Protein AF-A0A449I774-F1 (afdb_monomer_lite)

Foldseek 3Di:
DDDDDDPDDDDPVVVVVVCVVPDDDPPDDDDDAAQFKDFQPHGDDGFQDEDEDEDAPPPCPLVVVLQQLLQLQQCDRQPRMHGDDPPFASAEEAEEQQDDPVVQLVSQLSSCVSNVHDSVDDDPRYDYHYNNPDQLVVSVVVVVCCLQPDTNHAYYEYHACVSVAPADPDPDQAGEREAACEPSSRRYYYYYYDNDDHYDYDYDDDPDDDDDD

InterPro domains:
  IPR027417 P-loop containing nucleoside triphosphate hydrolase [G3DSA:3.40.50.300] (38-179)

Secondary structure (DSSP, 8-state):
-PPPPP-PPPPHHHHHHHHHHH---TTS--PPPPEEEEETTEEEEETT-EEEEE--TTSSHHHHHHHHHHHHHHSS-BTTEEE---GGG-EEEEEESSS-HHHHHHHHHHHHHHTT--SSS--TTEEEEE-TTS-HHHHHHHHHHHHHH-TTEEEEEEETGGGG------SSS-EEEEEEE-GGGTTSEEEEEESSS-EEEEEEE--------

Organism: NCBI:txid28113

Structure (mmCIF, N/CA/C/O backbone):
data_AF-A0A449I774-F1
#
_entry.id   AF-A0A449I774-F1
#
loop_
_atom_site.group_PDB
_atom_site.id
_atom_site.type_symbol
_atom_site.label_atom_id
_atom_site.label_alt_id
_atom_site.label_comp_id
_atom_site.label_asym_id
_atom_site.label_entity_id
_atom_site.label_seq_id
_atom_site.pdbx_PDB_ins_code
_atom_site.Cartn_x
_atom_site.Cartn_y
_atom_site.Cartn_z
_atom_site.occupancy
_atom_site.B_iso_or_equiv
_atom_site.auth_seq_id
_atom_site.auth_comp_id
_atom_site.auth_asym_id
_atom_site.auth_atom_id
_atom_site.pdbx_PDB_model_num
ATOM 1 N N . MET A 1 1 ? -10.473 39.872 8.813 1.00 33.09 1 MET A N 1
ATOM 2 C CA . MET A 1 1 ? -10.502 39.490 10.240 1.00 33.09 1 MET A CA 1
ATOM 3 C C . MET A 1 1 ? -10.682 37.989 10.285 1.00 33.09 1 MET A C 1
ATOM 5 O O . MET A 1 1 ? -11.758 37.528 9.943 1.00 33.09 1 MET A O 1
ATOM 9 N N . MET A 1 2 ? -9.619 37.240 10.571 1.00 29.98 2 MET A N 1
ATOM 10 C CA . MET A 1 2 ? -9.700 35.791 10.771 1.00 29.98 2 MET A CA 1
ATOM 11 C C . MET A 1 2 ? -9.795 35.531 12.270 1.00 29.98 2 MET A C 1
ATOM 13 O O . MET A 1 2 ? -9.021 36.103 13.043 1.00 29.98 2 MET A O 1
ATOM 17 N N . GLU A 1 3 ? -10.783 34.728 12.655 1.00 35.34 3 GLU A N 1
ATOM 18 C CA . GLU A 1 3 ? -10.935 34.192 14.003 1.00 35.34 3 GLU A CA 1
ATOM 19 C C . GLU A 1 3 ? -9.640 33.509 14.445 1.00 35.34 3 GLU A C 1
ATOM 21 O O . GLU A 1 3 ? -9.016 32.745 13.706 1.00 35.34 3 GLU A O 1
ATOM 26 N N . LYS A 1 4 ? -9.219 33.834 15.666 1.00 35.16 4 LYS A N 1
ATOM 27 C CA . LYS A 1 4 ? -8.119 33.166 16.353 1.00 35.16 4 LYS A CA 1
ATOM 28 C C . LYS A 1 4 ? -8.569 31.740 16.666 1.00 35.16 4 LYS A C 1
ATOM 30 O O . LYS A 1 4 ? -9.564 31.574 17.360 1.00 35.16 4 LYS A O 1
ATOM 35 N N . ALA A 1 5 ? -7.837 30.736 16.190 1.00 44.44 5 ALA A N 1
ATOM 36 C CA . ALA A 1 5 ? -8.039 29.366 16.642 1.00 44.44 5 ALA A CA 1
ATOM 37 C C . ALA A 1 5 ? -7.644 29.260 18.124 1.00 44.44 5 ALA A C 1
ATOM 39 O O . ALA A 1 5 ? -6.528 29.621 18.510 1.00 44.44 5 ALA A O 1
ATOM 40 N N . ASP A 1 6 ? -8.608 28.825 18.930 1.00 42.91 6 ASP A N 1
ATOM 41 C CA . ASP A 1 6 ? -8.519 28.646 20.372 1.00 42.91 6 ASP A CA 1
ATOM 42 C C . ASP A 1 6 ? -7.653 27.421 20.699 1.00 42.91 6 ASP A C 1
ATOM 44 O O . ASP A 1 6 ? -7.803 26.355 20.103 1.00 42.91 6 ASP A O 1
ATOM 48 N N . ASN A 1 7 ? -6.706 27.590 21.617 1.00 50.66 7 ASN A N 1
ATOM 49 C CA . ASN A 1 7 ? -5.762 26.555 22.039 1.00 50.66 7 ASN A CA 1
ATOM 50 C C . ASN A 1 7 ? -6.026 26.185 23.510 1.00 50.66 7 ASN A C 1
ATOM 52 O O . ASN A 1 7 ? -5.097 26.010 24.303 1.00 50.66 7 ASN A O 1
ATOM 56 N N . THR A 1 8 ? -7.301 26.144 23.898 1.00 70.50 8 THR A N 1
ATOM 57 C CA . THR A 1 8 ? -7.754 25.784 25.241 1.00 70.50 8 THR A CA 1
ATOM 58 C C . THR A 1 8 ? -7.759 24.271 25.417 1.00 70.50 8 THR A C 1
ATOM 60 O O . THR A 1 8 ? -8.268 23.508 24.600 1.00 70.50 8 THR A O 1
ATOM 63 N N . ILE A 1 9 ? -7.164 23.821 26.520 1.00 77.62 9 ILE A N 1
ATOM 64 C CA . ILE A 1 9 ? -7.367 22.462 27.025 1.00 77.62 9 ILE A CA 1
ATOM 65 C C . ILE A 1 9 ? -8.880 22.304 27.252 1.00 77.62 9 ILE A C 1
ATOM 67 O O . ILE A 1 9 ? -9.436 23.171 27.934 1.00 77.62 9 ILE A O 1
ATOM 71 N N . PRO A 1 10 ? -9.536 21.251 26.721 1.00 84.00 10 PRO A N 1
ATOM 72 C CA . PRO A 1 10 ? -10.976 21.086 26.862 1.00 84.00 10 PRO A CA 1
ATOM 73 C C . PRO A 1 10 ? -11.392 21.152 28.330 1.00 84.00 10 PRO A C 1
ATOM 75 O O . PRO A 1 10 ? -10.745 20.562 29.206 1.00 84.00 10 PRO A O 1
ATOM 78 N N . SER A 1 11 ? -12.470 21.879 28.594 1.00 90.69 11 SER A N 1
ATOM 79 C CA . SER A 1 11 ? -13.092 21.964 29.910 1.00 90.69 11 SER A CA 1
ATOM 80 C C . SER A 1 11 ? -13.545 20.587 30.398 1.00 90.69 11 SER A C 1
ATOM 82 O O . SER A 1 11 ? -13.666 19.615 29.645 1.00 90.69 11 SER A O 1
ATOM 84 N N . ARG A 1 12 ? -13.818 20.480 31.701 1.00 89.69 12 ARG A N 1
ATOM 85 C CA . ARG A 1 12 ? -14.282 19.222 32.294 1.00 89.69 12 ARG A CA 1
ATOM 86 C C . ARG A 1 12 ? -15.628 18.794 31.703 1.00 89.69 12 ARG A C 1
ATOM 88 O O . ARG A 1 12 ? -15.870 17.600 31.545 1.00 89.69 12 ARG A O 1
ATOM 95 N N . GLU A 1 13 ? -16.472 19.762 31.372 1.00 91.94 13 GLU A N 1
ATOM 96 C CA . GLU A 1 13 ? -17.771 19.580 30.737 1.00 91.94 13 GLU A CA 1
ATOM 97 C C . GLU A 1 13 ? -17.627 19.044 29.304 1.00 91.94 13 GLU A C 1
ATOM 99 O O . GLU A 1 13 ? -18.294 18.071 28.952 1.00 91.94 13 GLU A O 1
ATOM 104 N N . GLU A 1 14 ? -16.711 19.601 28.506 1.00 90.31 14 GLU A N 1
ATOM 105 C CA . GLU A 1 14 ? -16.416 19.108 27.150 1.00 90.31 14 GLU A CA 1
ATOM 106 C C . GLU A 1 14 ? -15.833 17.695 27.176 1.00 90.31 14 GLU A C 1
ATOM 108 O O . GLU A 1 14 ? -16.277 16.826 26.429 1.00 90.31 14 GLU A O 1
ATOM 113 N N . LEU A 1 15 ? -14.902 17.416 28.094 1.00 91.31 15 LEU A N 1
ATOM 114 C CA . LEU A 1 15 ? -14.363 16.066 28.268 1.00 91.31 15 LEU A CA 1
ATOM 115 C C . LEU A 1 15 ? -15.452 15.064 28.667 1.00 91.31 15 LEU A C 1
ATOM 117 O O . LEU A 1 15 ? -15.459 13.939 28.171 1.00 91.31 15 LEU A O 1
ATOM 121 N N . ALA A 1 16 ? -16.388 15.453 29.537 1.00 90.44 16 ALA A N 1
ATOM 122 C CA . ALA A 1 16 ? -17.515 14.601 29.910 1.00 90.44 16 ALA A CA 1
ATOM 123 C C . ALA A 1 16 ? -18.445 14.323 28.716 1.00 90.44 16 ALA A C 1
ATOM 125 O O . ALA A 1 16 ? -18.919 13.193 28.565 1.00 90.44 16 ALA A O 1
ATOM 126 N N . ALA A 1 17 ? -18.670 15.317 27.850 1.00 90.25 17 ALA A N 1
ATOM 127 C CA . ALA A 1 17 ? -19.410 15.138 26.606 1.00 90.25 17 ALA A CA 1
ATOM 128 C C . ALA A 1 17 ? -18.686 14.170 25.655 1.00 90.25 17 ALA A C 1
ATOM 130 O O . ALA A 1 17 ? -19.299 13.200 25.214 1.00 90.25 17 ALA A O 1
ATOM 131 N N . TYR A 1 18 ? -17.378 14.345 25.435 1.00 90.62 18 TYR A N 1
ATOM 132 C CA . TYR A 1 18 ? -16.576 13.448 24.593 1.00 90.62 18 TYR A CA 1
ATOM 133 C C . TYR A 1 18 ? -16.544 12.010 25.118 1.00 90.62 18 TYR A C 1
ATOM 135 O O . TYR A 1 18 ? -16.639 11.064 24.338 1.00 90.62 18 TYR A O 1
ATOM 143 N N . ILE A 1 19 ? -16.442 11.810 26.436 1.00 89.75 19 ILE A N 1
ATOM 144 C CA . ILE A 1 19 ? -16.500 10.472 27.047 1.00 89.75 19 ILE A CA 1
ATOM 145 C C . ILE A 1 19 ? -17.860 9.822 26.783 1.00 89.75 19 ILE A C 1
ATOM 147 O O . ILE A 1 19 ? -17.924 8.644 26.443 1.00 89.75 19 ILE A O 1
ATOM 151 N N . LYS A 1 20 ? -18.952 10.581 26.921 1.00 89.69 20 LYS A N 1
ATOM 152 C CA . LYS A 1 20 ? -20.301 10.069 26.663 1.00 89.69 20 LYS A CA 1
ATOM 153 C C . LYS A 1 20 ? -20.514 9.734 25.185 1.00 89.69 20 LYS A C 1
ATOM 155 O O . LYS A 1 20 ? -21.126 8.715 24.892 1.00 89.69 20 LYS A O 1
ATOM 160 N N . GLU A 1 21 ? -20.017 10.572 24.280 1.00 87.06 21 GLU A N 1
ATOM 161 C CA . GLU A 1 21 ? -20.107 10.373 22.828 1.00 87.06 21 GLU A CA 1
ATOM 162 C C . GLU A 1 21 ? -19.261 9.183 22.349 1.00 87.06 21 GLU A C 1
ATOM 164 O O . GLU A 1 21 ? -19.699 8.412 21.502 1.00 87.06 21 GLU A O 1
ATOM 169 N N . SER A 1 22 ? -18.074 8.990 22.932 1.00 85.31 22 SER A N 1
ATOM 170 C CA . SER A 1 22 ? -17.163 7.887 22.588 1.00 85.31 22 SER A CA 1
ATOM 171 C C . SER A 1 22 ? -17.493 6.557 23.277 1.00 85.31 22 SER A C 1
ATOM 173 O O . SER A 1 22 ? -16.875 5.536 22.967 1.00 85.31 22 SER A O 1
ATOM 175 N N . ALA A 1 23 ? -18.455 6.537 24.206 1.00 89.12 23 ALA A N 1
ATOM 176 C CA . ALA A 1 23 ? -18.860 5.322 24.898 1.00 89.12 23 ALA A CA 1
ATOM 177 C C . ALA A 1 23 ? -19.546 4.340 23.933 1.00 89.12 23 ALA A C 1
ATOM 179 O O . ALA A 1 23 ? -20.591 4.623 23.344 1.00 89.12 23 ALA A O 1
ATOM 180 N N . VAL A 1 24 ? -18.966 3.147 23.802 1.00 90.12 24 VAL A N 1
ATOM 181 C CA . VAL A 1 24 ? -19.505 2.078 22.957 1.00 90.12 24 VAL A CA 1
ATOM 182 C C . VAL A 1 24 ? -20.561 1.281 23.730 1.00 90.12 24 VAL A C 1
ATOM 184 O O . VAL A 1 24 ? -20.340 0.887 24.874 1.00 90.12 24 VAL A O 1
ATOM 187 N N . SER A 1 25 ? -21.704 1.018 23.097 1.00 89.19 25 SER A N 1
ATOM 188 C CA . SER A 1 25 ? -22.807 0.211 23.615 1.00 89.19 25 SER A CA 1
ATOM 189 C C . SER A 1 25 ? -23.065 -0.978 22.700 1.00 89.19 25 SER A C 1
ATOM 191 O O . SER A 1 25 ? -23.139 -0.831 21.484 1.00 89.19 25 SER A O 1
ATOM 193 N N . VAL A 1 26 ? -23.309 -2.146 23.290 1.00 87.56 26 VAL A N 1
ATOM 194 C CA . VAL A 1 26 ? -23.686 -3.369 22.560 1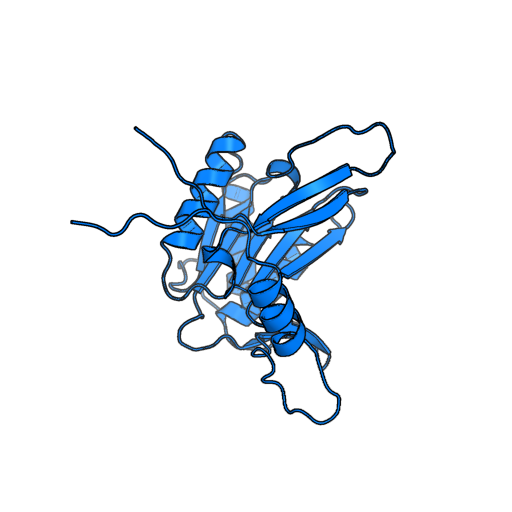.00 87.56 26 VAL A CA 1
ATOM 195 C C . VAL A 1 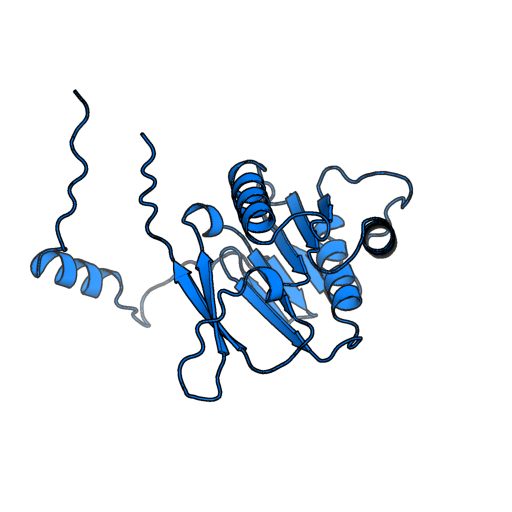26 ? -25.029 -3.258 21.827 1.00 87.56 26 VAL A C 1
ATOM 197 O O . VAL A 1 26 ? -25.330 -4.085 20.976 1.00 87.56 26 VAL A O 1
ATOM 200 N N . THR A 1 27 ? -25.849 -2.260 22.165 1.00 88.56 27 THR A N 1
ATOM 201 C CA . THR A 1 27 ? -27.175 -2.042 21.567 1.00 88.56 27 THR A CA 1
ATOM 202 C C . THR A 1 27 ? -27.156 -1.112 20.358 1.00 88.56 27 THR A C 1
ATOM 204 O O . THR A 1 27 ? -28.181 -0.968 19.698 1.00 88.56 27 THR A O 1
ATOM 207 N N . ASN A 1 28 ? -26.034 -0.441 20.095 1.00 86.44 28 ASN A N 1
ATOM 208 C CA . ASN A 1 28 ? -25.923 0.514 18.999 1.00 86.44 28 ASN A CA 1
ATOM 209 C C . ASN A 1 28 ? -25.413 -0.182 17.733 1.00 86.44 28 ASN A C 1
ATOM 211 O O . ASN A 1 28 ? -24.618 -1.118 17.796 1.00 86.44 28 ASN A O 1
ATOM 215 N N . SER A 1 29 ? -25.838 0.314 16.573 1.00 82.00 29 SER A N 1
ATOM 216 C CA . SER A 1 29 ? -25.226 -0.018 15.287 1.00 82.00 29 SER A CA 1
ATOM 217 C C . SER A 1 29 ? -24.082 0.950 14.999 1.00 82.00 29 SER A C 1
ATOM 219 O O . SER A 1 29 ? -24.278 2.164 15.060 1.00 82.00 29 SER A O 1
ATOM 221 N N . TYR A 1 30 ? -22.914 0.417 14.651 1.00 82.69 30 TYR A N 1
ATOM 222 C CA . TYR A 1 30 ? -21.746 1.198 14.251 1.00 82.69 30 TYR A CA 1
ATOM 223 C C . TYR A 1 30 ? -21.439 0.942 12.782 1.00 82.69 30 TYR A C 1
ATOM 225 O O . TYR A 1 30 ? -21.489 -0.205 12.333 1.00 82.69 30 TYR A O 1
ATOM 233 N N . GLU A 1 31 ? -21.111 1.997 12.040 1.00 78.00 3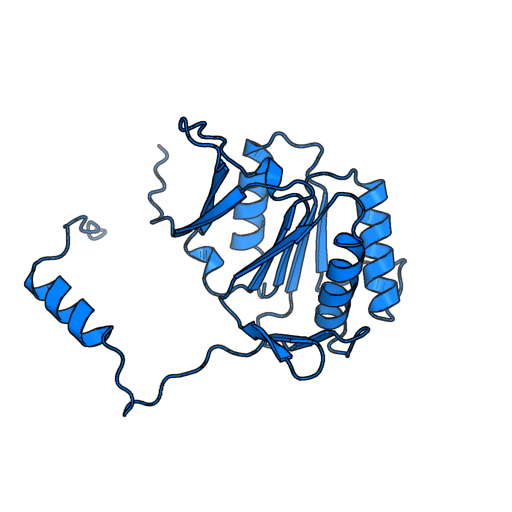1 GLU A N 1
ATOM 234 C CA . GLU A 1 31 ? -20.625 1.849 10.673 1.00 78.00 31 GLU A CA 1
ATOM 235 C C . GLU A 1 31 ? -19.248 1.183 10.688 1.00 78.00 31 GLU A C 1
ATOM 237 O O . GLU A 1 31 ? -18.333 1.606 11.397 1.00 78.00 31 GLU A O 1
ATOM 242 N N . GLN A 1 32 ? -19.111 0.108 9.917 1.00 76.25 32 GLN A N 1
ATOM 243 C CA . GLN A 1 32 ? -17.837 -0.568 9.744 1.00 76.25 32 GLN A CA 1
ATOM 244 C C . GLN A 1 32 ? -17.073 0.099 8.601 1.00 76.25 32 GLN A C 1
ATOM 246 O O . GLN A 1 32 ? -17.611 0.259 7.505 1.00 76.25 32 GLN A O 1
ATOM 251 N N . SER A 1 33 ? -15.804 0.446 8.836 1.00 80.81 33 SER A N 1
ATOM 252 C CA . SER A 1 33 ? -14.927 0.942 7.774 1.00 80.81 33 SER A CA 1
ATOM 253 C C . SER A 1 33 ? -14.887 -0.049 6.601 1.00 80.81 33 SER A C 1
ATOM 255 O O . SER A 1 33 ? -14.797 -1.259 6.847 1.00 80.81 33 SER A O 1
ATOM 257 N N . PRO A 1 34 ? -14.889 0.426 5.340 1.00 83.94 34 PRO A N 1
ATOM 258 C CA . PRO A 1 34 ? -14.852 -0.445 4.171 1.00 83.94 34 PRO A CA 1
ATOM 259 C C . PRO A 1 34 ? -13.707 -1.457 4.246 1.00 83.94 34 PRO A C 1
ATOM 261 O O . PRO A 1 34 ? -12.559 -1.089 4.508 1.00 83.94 34 PRO A O 1
ATOM 264 N N . VAL A 1 35 ? -14.008 -2.736 4.019 1.00 87.44 35 VAL A N 1
ATOM 265 C CA . VAL A 1 35 ? -12.990 -3.786 3.883 1.00 87.44 35 VAL A CA 1
ATOM 266 C C . VAL A 1 35 ? -12.294 -3.599 2.543 1.00 87.44 35 VAL A C 1
ATOM 268 O O . VAL A 1 35 ? -12.932 -3.719 1.503 1.00 87.44 35 VAL A O 1
ATOM 271 N N . VAL A 1 36 ? -10.988 -3.333 2.570 1.00 89.06 36 VAL A N 1
ATOM 272 C CA . VAL A 1 36 ? -10.207 -3.047 1.354 1.00 89.06 36 VAL A CA 1
ATOM 273 C C . VAL A 1 36 ? -9.200 -4.135 1.016 1.00 89.06 36 VAL A C 1
ATOM 275 O O . VAL A 1 36 ? -8.734 -4.181 -0.118 1.00 89.06 36 VAL A O 1
ATOM 278 N N . LEU A 1 37 ? -8.866 -5.021 1.964 1.00 88.75 37 LEU A N 1
ATOM 279 C CA . LEU A 1 37 ? -7.887 -6.084 1.750 1.00 88.75 37 LEU A CA 1
ATOM 280 C C . LEU A 1 37 ? -8.243 -7.371 2.505 1.00 88.75 37 LEU A C 1
ATOM 282 O O . LEU A 1 37 ? -8.470 -7.369 3.719 1.00 88.75 37 LEU A O 1
ATOM 286 N N . MET A 1 38 ? -8.213 -8.485 1.778 1.00 90.12 38 MET A N 1
ATOM 287 C CA . MET A 1 38 ? -8.466 -9.832 2.284 1.00 90.12 38 MET A CA 1
ATOM 288 C C . MET A 1 38 ? -7.397 -10.821 1.812 1.00 90.12 38 MET A C 1
ATOM 290 O O . MET A 1 38 ? -6.776 -10.627 0.762 1.00 90.12 38 MET A O 1
ATOM 294 N N . VAL A 1 39 ? -7.213 -11.885 2.593 1.00 90.50 39 VAL A N 1
ATOM 295 C CA . VAL A 1 39 ? -6.491 -13.105 2.208 1.00 90.50 39 VAL A CA 1
ATOM 296 C C . VAL A 1 39 ? -7.463 -14.260 2.319 1.00 90.50 39 VAL A C 1
ATOM 298 O O . VAL A 1 39 ? -7.923 -14.546 3.423 1.00 90.50 39 VAL A O 1
ATOM 301 N N . ASP A 1 40 ? -7.786 -14.891 1.195 1.00 90.69 40 ASP A N 1
ATOM 302 C CA . ASP A 1 40 ? -8.918 -15.814 1.107 1.00 90.69 40 ASP A CA 1
ATOM 303 C C . ASP A 1 40 ? -10.181 -15.141 1.706 1.00 90.69 40 ASP A C 1
ATOM 305 O O . ASP A 1 40 ? -10.573 -14.057 1.259 1.00 90.69 40 ASP A O 1
ATOM 309 N N . ASP A 1 41 ? -10.764 -15.720 2.759 1.00 88.75 41 ASP A N 1
ATOM 310 C CA . ASP A 1 41 ? -11.928 -15.173 3.473 1.00 88.75 41 ASP A CA 1
ATOM 311 C C . ASP A 1 41 ? -11.560 -14.317 4.704 1.00 88.75 41 ASP A C 1
ATOM 313 O O . ASP A 1 41 ? -12.433 -13.765 5.376 1.00 88.75 41 ASP A O 1
ATOM 317 N N . ALA A 1 42 ? -10.269 -14.186 5.027 1.00 88.56 42 ALA A N 1
ATOM 318 C CA . ALA A 1 42 ? -9.807 -13.426 6.182 1.00 88.56 42 ALA A CA 1
ATOM 319 C C . ALA A 1 42 ? -9.628 -11.938 5.845 1.00 88.56 42 ALA A C 1
ATOM 321 O O . ALA A 1 42 ? -8.844 -11.564 4.970 1.00 88.56 42 ALA A O 1
ATOM 322 N N . ILE A 1 43 ? -10.306 -11.070 6.599 1.00 86.31 43 ILE A N 1
ATOM 323 C CA . ILE A 1 43 ? -10.122 -9.616 6.526 1.00 86.31 43 ILE A CA 1
ATOM 324 C C . ILE A 1 43 ? -8.782 -9.255 7.165 1.00 86.31 43 ILE A C 1
ATOM 326 O O . ILE A 1 43 ? -8.565 -9.517 8.348 1.00 86.31 43 ILE A O 1
ATOM 330 N N . ILE A 1 44 ? -7.900 -8.619 6.394 1.00 83.31 44 ILE A N 1
ATOM 331 C CA . ILE A 1 44 ? -6.589 -8.168 6.883 1.00 83.31 44 ILE A CA 1
ATOM 332 C C . ILE A 1 44 ? -6.393 -6.652 6.778 1.00 83.31 44 ILE A C 1
ATOM 334 O O . ILE A 1 44 ? -5.401 -6.140 7.289 1.00 83.31 44 ILE A O 1
ATOM 338 N N . GLY A 1 45 ? -7.321 -5.931 6.140 1.00 82.75 45 GLY A N 1
ATOM 339 C CA . GLY A 1 45 ? -7.275 -4.476 6.053 1.00 82.75 45 GLY A CA 1
ATOM 340 C C . GLY A 1 45 ? -8.632 -3.838 5.771 1.00 82.75 45 GLY A C 1
ATOM 341 O O . GLY A 1 45 ? -9.373 -4.270 4.887 1.00 82.75 45 GLY A O 1
ATOM 342 N N . THR A 1 46 ? -8.928 -2.771 6.507 1.00 83.81 46 THR A N 1
ATOM 343 C CA . THR A 1 46 ? -10.044 -1.853 6.242 1.00 83.81 46 THR A CA 1
ATOM 344 C C . THR A 1 46 ? -9.494 -0.457 5.957 1.00 83.81 46 THR A C 1
ATOM 346 O O . THR A 1 46 ? -8.376 -0.135 6.365 1.00 83.81 46 THR A O 1
ATOM 349 N N . LEU A 1 47 ? -10.251 0.384 5.257 1.00 79.88 47 LEU A N 1
ATOM 350 C CA . LEU A 1 47 ? -9.827 1.751 4.959 1.00 79.88 47 LEU A CA 1
ATOM 351 C C . LEU A 1 47 ? -9.585 2.546 6.257 1.00 79.88 47 LEU A C 1
ATOM 353 O O . LEU A 1 47 ? -10.296 2.355 7.245 1.00 79.88 47 LEU A O 1
ATOM 357 N N . GLY A 1 48 ? -8.551 3.391 6.261 1.00 67.56 48 GLY A N 1
ATOM 358 C CA . GLY A 1 48 ? -8.114 4.167 7.430 1.00 67.56 48 GLY A CA 1
ATOM 359 C C . GLY A 1 48 ? -7.306 3.383 8.474 1.00 67.56 48 GLY A C 1
ATOM 360 O O . GLY A 1 48 ? -6.769 3.979 9.409 1.00 67.56 48 GLY A O 1
ATOM 361 N N . ASN A 1 49 ? -7.169 2.060 8.319 1.00 72.25 49 ASN A N 1
ATOM 362 C CA . ASN A 1 49 ? -6.302 1.253 9.176 1.00 72.25 49 ASN A CA 1
ATOM 363 C C . ASN A 1 49 ? -4.860 1.192 8.660 1.00 72.25 49 ASN A C 1
ATOM 365 O O . ASN A 1 49 ? -4.558 1.412 7.491 1.00 72.25 49 ASN A O 1
ATOM 369 N N . PHE A 1 50 ? -3.944 0.838 9.554 1.00 68.62 50 PHE A N 1
ATOM 370 C CA . PHE A 1 50 ? -2.550 0.572 9.227 1.00 68.62 50 PHE A CA 1
ATOM 371 C C . PHE A 1 50 ? -2.206 -0.867 9.601 1.00 68.62 50 PHE A C 1
ATOM 373 O O . PHE A 1 50 ? -2.668 -1.397 10.611 1.00 68.62 50 PHE A O 1
ATOM 380 N N . SER A 1 51 ? -1.324 -1.466 8.818 1.00 69.38 51 SER A N 1
ATOM 381 C CA . SER A 1 51 ? -0.748 -2.774 9.076 1.00 69.38 51 SER A CA 1
ATOM 382 C C . SER A 1 51 ? 0.764 -2.694 8.935 1.00 69.38 51 SER A C 1
ATOM 384 O O . SER A 1 51 ? 1.308 -1.999 8.076 1.00 69.38 51 SER A O 1
ATOM 386 N N . ALA A 1 52 ? 1.473 -3.429 9.782 1.00 68.00 52 ALA A N 1
ATOM 387 C CA . ALA A 1 52 ? 2.918 -3.538 9.700 1.00 68.00 52 ALA A CA 1
ATOM 388 C C . ALA A 1 52 ? 3.325 -5.005 9.704 1.00 68.00 52 ALA A C 1
ATOM 390 O O . ALA A 1 52 ? 2.825 -5.799 10.499 1.00 68.00 52 ALA A O 1
ATOM 391 N N . SER A 1 53 ? 4.252 -5.364 8.824 1.00 66.75 53 SER A N 1
ATOM 392 C CA . SER A 1 53 ? 4.757 -6.726 8.716 1.00 66.75 53 SER A CA 1
ATOM 393 C C . SER A 1 53 ? 6.270 -6.735 8.885 1.00 66.75 53 SER A C 1
ATOM 395 O O . SER A 1 53 ? 7.037 -6.112 8.145 1.00 66.75 53 SER A O 1
ATOM 397 N N . ILE A 1 54 ? 6.701 -7.457 9.914 1.00 65.88 54 ILE A N 1
ATOM 398 C CA . ILE A 1 54 ? 8.095 -7.578 10.321 1.00 65.88 54 ILE A CA 1
ATOM 399 C C . ILE A 1 54 ? 8.534 -9.006 10.021 1.00 65.88 54 ILE A C 1
ATOM 401 O O . ILE A 1 54 ? 7.842 -9.971 10.336 1.00 65.88 54 ILE A O 1
ATOM 405 N N . GLY A 1 55 ? 9.705 -9.158 9.415 1.00 61.72 55 GLY A N 1
ATOM 406 C CA . GLY A 1 55 ? 10.271 -10.475 9.146 1.00 61.72 55 GLY A CA 1
ATOM 407 C C . GLY A 1 55 ? 11.771 -10.396 8.944 1.00 61.72 55 GLY A C 1
ATOM 408 O O . GLY A 1 55 ? 12.306 -9.321 8.671 1.00 61.72 55 GLY A O 1
ATOM 409 N N . LYS A 1 56 ? 12.461 -11.536 9.017 1.00 66.56 56 LYS A N 1
ATOM 410 C CA . LYS A 1 56 ? 13.910 -11.601 8.766 1.00 66.56 56 LYS A CA 1
ATOM 411 C C . LYS A 1 56 ? 14.261 -11.077 7.367 1.00 66.56 56 LYS A C 1
ATOM 413 O O . LYS A 1 56 ? 13.446 -11.125 6.440 1.00 66.56 56 LYS A O 1
ATOM 418 N N . ALA A 1 57 ? 15.481 -10.586 7.177 1.00 64.19 57 ALA A N 1
ATOM 419 C CA . ALA A 1 57 ? 15.986 -10.276 5.842 1.00 64.19 57 ALA A CA 1
ATOM 420 C C . ALA A 1 57 ? 15.769 -11.468 4.884 1.00 64.19 57 ALA A C 1
ATOM 422 O O . ALA A 1 57 ? 15.895 -12.627 5.279 1.00 64.19 57 ALA A O 1
ATOM 423 N N . LYS A 1 58 ? 15.406 -11.178 3.626 1.00 67.38 58 LYS A N 1
ATOM 424 C CA . LYS A 1 58 ? 15.122 -12.178 2.575 1.00 67.38 58 LYS A CA 1
ATOM 425 C C . LYS A 1 58 ? 13.939 -13.128 2.858 1.00 67.38 58 LYS A C 1
ATOM 427 O O . LYS A 1 58 ? 13.756 -14.097 2.129 1.00 67.38 58 LYS A O 1
ATOM 432 N N . SER A 1 59 ? 13.064 -12.824 3.822 1.00 73.19 59 SER A N 1
ATOM 433 C CA . SER A 1 59 ? 11.852 -13.610 4.132 1.00 73.19 59 SER A CA 1
ATOM 434 C C . SER A 1 59 ? 10.697 -13.441 3.129 1.00 73.19 59 SER A C 1
ATOM 436 O O . SER A 1 59 ? 9.537 -13.569 3.503 1.00 73.19 59 SER A O 1
ATOM 438 N N . LYS A 1 60 ? 10.988 -13.092 1.870 1.00 82.12 60 LYS A N 1
ATOM 439 C CA . LYS A 1 60 ? 9.989 -12.859 0.809 1.00 82.12 60 LYS A CA 1
ATOM 440 C C . LYS A 1 60 ? 8.966 -11.734 1.086 1.00 82.12 60 LYS A C 1
ATOM 442 O O . LYS A 1 60 ? 7.951 -11.682 0.404 1.00 82.12 60 LYS A O 1
ATOM 447 N N . LYS A 1 61 ? 9.242 -10.783 1.995 1.00 79.81 61 LYS A N 1
ATOM 448 C CA . LYS A 1 61 ? 8.353 -9.625 2.263 1.00 79.81 61 LYS A CA 1
ATOM 449 C C . LYS A 1 61 ? 8.003 -8.852 0.995 1.00 79.81 61 LYS A C 1
ATOM 451 O O . LYS A 1 61 ? 6.837 -8.764 0.652 1.00 79.81 61 LYS A O 1
ATOM 456 N N . THR A 1 62 ? 9.008 -8.394 0.250 1.00 82.56 62 THR A N 1
ATOM 457 C CA . THR A 1 62 ? 8.800 -7.651 -1.002 1.00 82.56 62 THR A CA 1
ATOM 458 C C . THR A 1 62 ? 7.992 -8.453 -2.027 1.00 82.56 62 THR A C 1
ATOM 460 O O . THR A 1 62 ? 7.209 -7.876 -2.771 1.00 82.56 62 THR A O 1
ATOM 463 N N . PHE A 1 63 ? 8.118 -9.788 -2.055 1.00 87.25 63 PHE A N 1
ATOM 464 C CA . PHE A 1 63 ? 7.272 -10.636 -2.904 1.00 87.25 63 PHE A CA 1
ATOM 465 C C . PHE A 1 63 ? 5.811 -10.622 -2.433 1.00 87.25 63 PHE A C 1
ATOM 467 O O . PHE A 1 63 ? 4.915 -10.430 -3.246 1.00 87.25 63 PHE A O 1
ATOM 474 N N . ASN A 1 64 ? 5.583 -10.747 -1.125 1.00 86.94 64 ASN A N 1
ATOM 475 C CA . ASN A 1 64 ? 4.253 -10.673 -0.526 1.00 86.94 64 ASN A CA 1
ATOM 476 C C . ASN A 1 64 ? 3.571 -9.320 -0.785 1.00 86.94 64 ASN A C 1
ATOM 478 O O . ASN A 1 64 ? 2.416 -9.260 -1.191 1.00 86.94 64 ASN A O 1
ATOM 482 N N . VAL A 1 65 ? 4.323 -8.231 -0.624 1.00 87.50 65 VAL A N 1
ATOM 483 C CA . VAL A 1 65 ? 3.875 -6.872 -0.953 1.00 87.50 65 VAL A CA 1
ATOM 484 C C . VAL A 1 65 ? 3.545 -6.742 -2.426 1.00 87.50 65 VAL A C 1
ATOM 486 O O . VAL A 1 65 ? 2.524 -6.156 -2.768 1.00 87.50 65 VAL A O 1
ATOM 489 N N . SER A 1 66 ? 4.382 -7.310 -3.297 1.00 92.62 66 SER A N 1
ATOM 490 C CA . SER A 1 66 ? 4.136 -7.262 -4.737 1.00 92.62 66 SER A CA 1
ATOM 491 C C . SER A 1 66 ? 2.782 -7.887 -5.087 1.00 92.62 66 SER A C 1
ATOM 493 O O . SER A 1 66 ? 2.089 -7.351 -5.941 1.00 92.62 66 SER A O 1
ATOM 495 N N . ALA A 1 67 ? 2.383 -8.971 -4.409 1.00 93.31 67 ALA A N 1
ATOM 496 C CA . ALA A 1 67 ? 1.086 -9.616 -4.620 1.00 93.31 67 ALA A CA 1
ATOM 497 C C . ALA A 1 67 ? -0.097 -8.764 -4.128 1.00 93.31 67 ALA A C 1
ATOM 499 O O . ALA A 1 67 ? -1.098 -8.660 -4.829 1.00 93.31 67 ALA A O 1
ATOM 500 N N . ILE A 1 68 ? 0.032 -8.105 -2.970 1.00 92.25 68 ILE A N 1
ATOM 501 C CA . ILE A 1 68 ? -0.988 -7.172 -2.455 1.00 92.25 68 ILE A CA 1
ATOM 502 C C . ILE A 1 68 ? -1.168 -5.987 -3.406 1.00 92.25 68 ILE A C 1
ATOM 504 O O . ILE A 1 68 ? -2.286 -5.632 -3.762 1.00 92.25 68 ILE A O 1
ATOM 508 N N . VAL A 1 69 ? -0.062 -5.377 -3.836 1.00 94.38 69 VAL A N 1
ATOM 509 C CA . VAL A 1 69 ? -0.109 -4.241 -4.761 1.00 94.38 69 VAL A CA 1
ATOM 510 C C . VAL A 1 69 ? -0.686 -4.674 -6.103 1.00 94.38 69 VAL A C 1
ATOM 512 O O . VAL A 1 69 ? -1.497 -3.952 -6.663 1.00 94.38 69 VAL A O 1
ATOM 515 N N . ALA A 1 70 ? -0.322 -5.856 -6.599 1.00 96.00 70 ALA A N 1
ATOM 516 C CA . ALA A 1 70 ? -0.872 -6.391 -7.837 1.00 96.00 70 ALA A CA 1
ATOM 517 C C . ALA A 1 70 ? -2.385 -6.660 -7.754 1.00 96.00 70 ALA A C 1
ATOM 519 O O . ALA A 1 70 ? -3.094 -6.365 -8.717 1.00 96.00 70 ALA A O 1
ATOM 520 N N . SER A 1 71 ? -2.907 -7.159 -6.624 1.00 95.56 71 SER A N 1
ATOM 521 C CA . SER A 1 71 ? -4.361 -7.325 -6.460 1.00 95.56 71 SER A CA 1
ATOM 522 C C . SER A 1 71 ? -5.083 -5.983 -6.372 1.00 95.56 71 SER A C 1
ATOM 524 O O . SER A 1 71 ? -6.140 -5.821 -6.969 1.00 95.56 71 SER A O 1
ATOM 526 N N . ALA A 1 72 ? -4.497 -4.990 -5.694 1.00 93.50 72 ALA A N 1
ATOM 527 C CA . ALA A 1 72 ? -5.040 -3.630 -5.653 1.00 93.50 72 ALA A CA 1
ATOM 528 C C . ALA A 1 72 ? -5.014 -2.951 -7.028 1.00 93.50 72 ALA A C 1
ATOM 530 O O . ALA A 1 72 ? -5.925 -2.203 -7.362 1.00 93.50 72 ALA A O 1
ATOM 531 N N . LEU A 1 73 ? -3.985 -3.235 -7.828 1.00 94.75 73 LEU A N 1
ATOM 532 C CA . LEU A 1 73 ? -3.794 -2.655 -9.152 1.00 94.75 73 LEU A CA 1
ATOM 533 C C . LEU A 1 73 ? -4.758 -3.233 -10.195 1.00 94.75 73 LEU A C 1
ATOM 535 O O . LEU A 1 73 ? -5.271 -2.487 -11.022 1.00 94.75 73 LEU A O 1
ATOM 539 N N . SER A 1 74 ? -4.970 -4.552 -10.162 1.00 92.94 74 SER A N 1
ATOM 540 C CA . SER A 1 74 ? -5.805 -5.279 -11.131 1.00 92.94 74 SER A CA 1
ATOM 541 C C . SER A 1 74 ? -7.277 -5.385 -10.726 1.00 92.94 74 SER A C 1
ATOM 543 O O . SER A 1 74 ? -8.117 -5.658 -11.577 1.00 92.94 74 SER A O 1
ATOM 545 N N . GLY A 1 75 ? -7.594 -5.242 -9.435 1.00 90.44 75 GLY A N 1
ATOM 546 C CA . GLY A 1 75 ? -8.915 -5.569 -8.883 1.00 90.44 75 GLY A CA 1
ATOM 547 C C . GLY A 1 75 ? -9.218 -7.074 -8.840 1.00 90.44 75 GLY A C 1
ATOM 548 O O . GLY A 1 75 ? -10.288 -7.474 -8.382 1.00 90.44 75 GLY A O 1
ATOM 549 N N . ASN A 1 76 ? -8.281 -7.917 -9.284 1.00 92.88 76 ASN A N 1
ATOM 550 C CA . ASN A 1 76 ? -8.417 -9.368 -9.315 1.00 92.88 76 ASN A CA 1
ATOM 551 C C . ASN A 1 76 ? -7.805 -10.013 -8.068 1.00 92.88 76 ASN A C 1
ATOM 553 O O . ASN A 1 76 ? -6.995 -9.422 -7.346 1.00 92.88 76 ASN A O 1
ATOM 557 N N . THR A 1 77 ? -8.152 -11.279 -7.836 1.00 95.06 77 THR A N 1
ATOM 558 C CA . THR A 1 77 ? -7.434 -12.101 -6.861 1.00 95.06 77 THR A CA 1
ATOM 559 C C . THR A 1 77 ? -6.037 -12.412 -7.392 1.00 95.06 77 THR A C 1
ATOM 561 O O . THR A 1 77 ? -5.895 -13.069 -8.421 1.00 95.06 77 THR A O 1
ATOM 564 N N . VAL A 1 78 ? -5.002 -11.983 -6.669 1.00 95.50 78 VAL A N 1
ATOM 565 C CA . VAL A 1 78 ? -3.602 -12.300 -6.983 1.00 95.50 78 VAL A CA 1
ATOM 566 C C . VAL A 1 78 ? -3.039 -13.180 -5.877 1.00 95.50 78 VAL A C 1
ATOM 568 O O . VAL A 1 78 ? -2.934 -12.766 -4.720 1.00 95.50 78 VAL A O 1
ATOM 571 N N . LEU A 1 79 ? -2.650 -14.406 -6.237 1.00 92.56 79 LEU A N 1
ATOM 572 C CA . LEU A 1 79 ? -2.378 -15.486 -5.284 1.00 92.56 79 LEU A CA 1
ATOM 573 C C . LEU A 1 79 ? -3.611 -15.728 -4.392 1.00 92.56 79 LEU A C 1
ATOM 575 O O . LEU A 1 79 ? -4.600 -16.269 -4.867 1.00 92.56 79 LEU A O 1
ATOM 579 N N . HIS A 1 80 ? -3.562 -15.285 -3.136 1.00 93.06 80 HIS A N 1
ATOM 580 C CA . HIS A 1 80 ? -4.665 -15.355 -2.170 1.00 93.06 80 HIS A CA 1
ATOM 581 C C . HIS A 1 80 ? -5.198 -13.968 -1.791 1.00 93.06 80 HIS A C 1
ATOM 583 O O . HIS A 1 80 ? -6.128 -13.854 -0.999 1.00 93.06 80 HIS A O 1
ATOM 589 N N . TYR A 1 81 ? -4.592 -12.900 -2.319 1.00 93.62 81 TYR A N 1
ATOM 590 C CA . TYR A 1 81 ? -4.939 -11.532 -1.966 1.00 93.62 81 TYR A CA 1
ATOM 591 C C . TYR A 1 81 ? -6.076 -11.017 -2.832 1.00 93.62 81 TYR A C 1
ATOM 593 O O . TYR A 1 81 ? -5.967 -11.013 -4.057 1.00 93.62 81 TYR A O 1
ATOM 601 N N . ARG A 1 82 ? -7.110 -10.479 -2.185 1.00 93.88 82 ARG A N 1
ATOM 602 C CA . ARG A 1 82 ? -8.195 -9.741 -2.833 1.00 93.88 82 ARG A CA 1
ATOM 603 C C . ARG A 1 82 ? -8.242 -8.326 -2.274 1.00 93.88 82 ARG A C 1
ATOM 605 O O . ARG A 1 82 ? -8.390 -8.153 -1.064 1.00 93.88 82 ARG A O 1
ATOM 612 N N . SER A 1 83 ? -8.129 -7.339 -3.156 1.00 91.50 83 SER A N 1
ATOM 613 C CA . SER A 1 83 ? -8.201 -5.920 -2.806 1.00 91.50 83 SER A CA 1
ATOM 614 C C . SER A 1 83 ? -9.429 -5.281 -3.439 1.00 91.50 83 SER A C 1
ATOM 616 O O . SER A 1 83 ? -9.733 -5.555 -4.595 1.00 91.50 83 SER A O 1
ATOM 618 N N . MET A 1 84 ? -10.128 -4.433 -2.690 1.00 89.56 84 MET A N 1
ATOM 619 C CA . MET A 1 84 ? -11.332 -3.748 -3.160 1.00 89.56 84 MET A CA 1
ATOM 620 C C . MET A 1 84 ? -11.368 -2.334 -2.583 1.00 89.56 84 MET A C 1
ATOM 622 O O . MET A 1 84 ? -11.917 -2.095 -1.511 1.00 89.56 84 MET A O 1
ATOM 626 N N . PHE A 1 85 ? -10.710 -1.405 -3.273 1.00 90.25 85 PHE A N 1
ATOM 627 C CA . PHE A 1 85 ? -10.695 0.001 -2.882 1.00 90.25 85 PHE A CA 1
ATOM 628 C C . PHE A 1 85 ? -11.890 0.745 -3.497 1.00 90.25 85 PHE A C 1
ATOM 630 O O . PHE A 1 85 ? -12.267 0.432 -4.630 1.00 90.25 85 PHE A O 1
ATOM 637 N N . PRO A 1 86 ? -12.475 1.727 -2.784 1.00 88.69 86 PRO A N 1
ATOM 638 C CA . PRO A 1 86 ? -13.462 2.643 -3.356 1.00 88.69 86 PRO A CA 1
ATOM 639 C C . PRO A 1 86 ? -12.964 3.314 -4.644 1.00 88.69 86 PRO A C 1
ATOM 641 O O . PRO A 1 86 ? -11.758 3.487 -4.827 1.00 88.69 86 PRO A O 1
ATOM 644 N N . GLU A 1 87 ? -13.883 3.707 -5.532 1.00 89.06 87 GLU A N 1
ATOM 645 C CA . GLU A 1 87 ? -13.551 4.332 -6.826 1.00 89.06 87 GLU A CA 1
ATOM 646 C C . GLU A 1 87 ? -12.719 5.614 -6.678 1.00 89.06 87 GLU A C 1
ATOM 648 O O . GLU A 1 87 ? -11.794 5.846 -7.453 1.00 89.06 87 GLU A O 1
ATOM 653 N N . ASP A 1 88 ? -12.967 6.384 -5.622 1.00 88.44 88 ASP A N 1
ATOM 654 C CA . ASP A 1 88 ? -12.239 7.598 -5.246 1.00 88.44 88 ASP A CA 1
ATOM 655 C C . ASP A 1 88 ? -10.959 7.315 -4.433 1.00 88.44 88 ASP A C 1
ATOM 657 O O . ASP A 1 88 ? -10.388 8.220 -3.828 1.00 88.44 88 ASP A O 1
ATOM 661 N N . LYS A 1 89 ? -10.508 6.054 -4.360 1.00 89.00 89 LYS A N 1
ATOM 662 C CA . LYS A 1 89 ? -9.351 5.609 -3.558 1.00 89.00 89 LYS A CA 1
ATOM 663 C C . LYS A 1 89 ? -8.498 4.546 -4.267 1.00 89.00 89 LYS A C 1
ATOM 665 O O . LYS A 1 89 ? -7.882 3.703 -3.619 1.00 89.00 89 LYS A O 1
ATOM 670 N N . GLN A 1 90 ? -8.446 4.547 -5.599 1.00 90.69 90 GLN A N 1
ATOM 671 C CA . GLN A 1 90 ? -7.756 3.497 -6.367 1.00 90.69 90 GLN A CA 1
ATOM 672 C C . GLN A 1 90 ? -6.259 3.750 -6.621 1.00 90.69 90 GLN A C 1
ATOM 674 O O . GLN A 1 90 ? -5.572 2.861 -7.130 1.00 90.69 90 GLN A O 1
ATOM 679 N N . LYS A 1 91 ? -5.715 4.935 -6.304 1.00 93.38 91 LYS A N 1
ATOM 680 C CA . LYS A 1 91 ? -4.280 5.200 -6.485 1.00 93.38 91 LYS A CA 1
ATOM 681 C C . LYS A 1 91 ? -3.455 4.479 -5.420 1.00 93.38 91 LYS A C 1
ATOM 683 O O . LYS A 1 91 ? -3.822 4.405 -4.244 1.00 93.38 91 LYS A O 1
ATOM 688 N N . ILE A 1 92 ? -2.292 3.999 -5.852 1.00 94.31 92 ILE A N 1
ATOM 689 C CA . ILE A 1 92 ? -1.323 3.275 -5.038 1.00 94.31 92 ILE A CA 1
ATOM 690 C C . ILE A 1 92 ? 0.003 4.037 -5.027 1.00 94.31 92 ILE A C 1
ATOM 692 O O . ILE A 1 92 ? 0.559 4.368 -6.078 1.00 94.31 92 ILE A O 1
ATOM 696 N N . LEU A 1 93 ? 0.549 4.261 -3.835 1.00 93.81 93 LEU A N 1
ATOM 697 C CA . LEU A 1 93 ? 1.882 4.819 -3.629 1.00 93.81 93 LEU A CA 1
ATOM 698 C C . LEU A 1 93 ? 2.798 3.749 -3.033 1.00 93.81 93 LEU A C 1
ATOM 700 O O . LEU A 1 93 ? 2.595 3.317 -1.903 1.00 93.81 93 LEU A O 1
ATOM 704 N N . TYR A 1 94 ? 3.831 3.343 -3.769 1.00 94.06 94 TYR A N 1
ATOM 705 C CA . TYR A 1 94 ? 4.877 2.445 -3.280 1.00 94.06 94 TYR A CA 1
ATOM 706 C C . TYR A 1 94 ? 6.159 3.223 -3.018 1.00 94.06 94 TYR A C 1
ATOM 708 O O . TYR A 1 94 ? 6.775 3.747 -3.943 1.00 94.06 94 TYR A O 1
ATOM 716 N N . ILE A 1 95 ? 6.621 3.237 -1.774 1.00 91.81 95 ILE A N 1
ATOM 717 C CA . ILE A 1 95 ? 7.868 3.881 -1.366 1.00 91.81 95 ILE A CA 1
ATOM 718 C C . ILE A 1 95 ? 8.867 2.809 -0.935 1.00 91.81 95 ILE A C 1
ATOM 720 O O . ILE A 1 95 ? 8.589 2.036 -0.026 1.00 91.81 95 ILE A O 1
ATOM 724 N N . ASP A 1 96 ? 10.044 2.793 -1.554 1.00 90.75 96 ASP A N 1
ATOM 725 C CA . ASP A 1 96 ? 11.183 1.974 -1.129 1.00 90.75 96 ASP A CA 1
ATOM 726 C C . ASP A 1 96 ? 12.323 2.892 -0.674 1.00 90.75 96 ASP A C 1
ATOM 728 O O . ASP A 1 96 ? 12.798 3.741 -1.440 1.00 90.75 96 ASP A O 1
ATOM 732 N N . THR A 1 97 ? 12.769 2.758 0.575 1.00 86.69 97 THR A N 1
ATOM 733 C CA . THR A 1 97 ? 13.863 3.580 1.120 1.00 86.69 97 THR A CA 1
ATOM 734 C C . THR A 1 97 ? 15.204 2.863 1.207 1.00 86.69 97 THR A C 1
ATOM 736 O O . THR A 1 97 ? 16.231 3.526 1.378 1.00 86.69 97 THR A O 1
ATOM 739 N N . GLU A 1 98 ? 15.226 1.539 1.056 1.00 81.69 98 GLU A N 1
ATOM 740 C CA . GLU A 1 98 ? 16.415 0.703 1.255 1.00 81.69 98 GLU A CA 1
ATOM 741 C C . GLU A 1 98 ? 17.118 0.373 -0.073 1.00 81.69 98 GLU A C 1
ATOM 743 O O . GLU A 1 98 ? 18.348 0.224 -0.134 1.00 81.69 98 GLU A O 1
ATOM 748 N N . GLN A 1 99 ? 16.364 0.272 -1.165 1.00 85.19 99 GLN A N 1
ATOM 749 C CA . GLN A 1 99 ? 16.842 -0.224 -2.449 1.00 85.19 99 GLN A CA 1
ATOM 750 C C . GLN A 1 99 ? 17.079 0.888 -3.475 1.00 85.19 99 GLN A C 1
ATOM 752 O O . GLN A 1 99 ? 16.457 1.950 -3.478 1.00 85.19 99 GLN A O 1
ATOM 757 N N . GLY A 1 100 ? 18.035 0.641 -4.375 1.00 89.44 100 GLY A N 1
ATOM 758 C CA . GLY A 1 100 ? 18.300 1.523 -5.513 1.00 89.44 100 GLY A CA 1
ATOM 759 C C . GLY A 1 100 ? 17.248 1.389 -6.620 1.00 89.44 100 GLY A C 1
ATOM 760 O O . GLY A 1 100 ? 16.501 0.411 -6.673 1.00 89.44 100 GLY A O 1
ATOM 761 N N . GLN A 1 101 ? 17.246 2.341 -7.558 1.00 94.12 101 GLN A N 1
ATOM 762 C CA . GLN A 1 101 ? 16.259 2.418 -8.645 1.00 94.12 101 GLN A CA 1
ATOM 763 C C . GLN A 1 101 ? 16.173 1.141 -9.490 1.00 94.12 101 GLN A C 1
ATOM 765 O O . GLN A 1 101 ? 15.070 0.709 -9.805 1.00 94.12 101 GLN A O 1
ATOM 770 N N . HIS A 1 102 ? 17.305 0.498 -9.805 1.00 94.50 102 HIS A N 1
ATOM 771 C CA . HIS A 1 102 ? 17.308 -0.762 -10.558 1.00 94.50 102 HIS A CA 1
ATOM 772 C C . HIS A 1 102 ? 16.506 -1.862 -9.841 1.00 94.50 102 HIS A C 1
ATOM 774 O O . HIS A 1 102 ? 15.685 -2.536 -10.454 1.00 94.50 102 HIS A O 1
ATOM 780 N N . HIS A 1 103 ? 16.688 -2.023 -8.528 1.00 91.69 103 HIS A N 1
ATOM 781 C CA . HIS A 1 103 ? 15.923 -2.999 -7.748 1.00 91.69 103 HIS A CA 1
ATOM 782 C C . HIS A 1 103 ? 14.440 -2.630 -7.671 1.00 91.69 103 HIS A C 1
ATOM 784 O O . HIS A 1 103 ? 13.597 -3.507 -7.843 1.00 91.69 103 HIS A O 1
ATOM 790 N N . CYS A 1 104 ? 14.127 -1.345 -7.493 1.00 93.62 104 CYS A N 1
ATOM 791 C CA . CYS A 1 104 ? 12.747 -0.862 -7.509 1.00 93.62 104 CYS A CA 1
ATOM 792 C C . CYS A 1 104 ? 12.068 -1.158 -8.855 1.00 93.62 104 CYS A C 1
ATOM 794 O O . CYS A 1 104 ? 10.960 -1.676 -8.881 1.00 93.62 104 CYS A O 1
ATOM 796 N N . GLN A 1 105 ? 12.761 -0.943 -9.976 1.00 94.56 105 GLN A N 1
ATOM 797 C CA . GLN A 1 105 ? 12.251 -1.277 -11.307 1.00 94.56 105 GLN A CA 1
ATOM 798 C C . GLN A 1 105 ? 11.933 -2.774 -11.443 1.00 94.56 105 GLN A C 1
ATOM 800 O O . GLN A 1 105 ? 10.906 -3.133 -12.011 1.00 94.56 105 GLN A O 1
ATOM 805 N N . GLN A 1 106 ? 12.771 -3.661 -10.895 1.00 94.88 106 GLN A N 1
ATOM 806 C CA . GLN A 1 106 ? 12.500 -5.106 -10.901 1.00 94.88 106 GLN A CA 1
ATOM 807 C C . GLN A 1 106 ? 11.281 -5.479 -10.044 1.00 94.88 106 GLN A C 1
ATOM 809 O O . GLN A 1 106 ? 10.546 -6.407 -10.382 1.00 94.88 106 GLN A O 1
ATOM 814 N N . VAL A 1 107 ? 11.053 -4.771 -8.934 1.00 94.62 107 VAL A N 1
ATOM 815 C CA . VAL A 1 107 ? 9.844 -4.933 -8.113 1.00 94.62 107 VAL A CA 1
ATOM 816 C C . VAL A 1 107 ? 8.612 -4.440 -8.871 1.00 94.62 107 VAL A C 1
ATOM 818 O O . VAL A 1 107 ? 7.634 -5.177 -8.939 1.00 94.62 107 VAL A O 1
ATOM 821 N N . LEU A 1 108 ? 8.682 -3.271 -9.514 1.00 95.56 108 LEU A N 1
ATOM 822 C CA . LEU A 1 108 ? 7.598 -2.742 -10.343 1.00 95.56 108 LEU A CA 1
ATOM 823 C C . LEU A 1 108 ? 7.220 -3.719 -11.463 1.00 95.56 108 LEU A C 1
ATOM 825 O O . LEU A 1 108 ? 6.058 -4.086 -11.582 1.00 95.56 108 LEU A O 1
ATOM 829 N N . LYS A 1 109 ? 8.201 -4.234 -12.213 1.00 95.94 109 LYS A N 1
ATOM 830 C CA . LYS A 1 109 ? 7.956 -5.251 -13.249 1.00 95.94 109 LYS A CA 1
ATOM 831 C C . LYS A 1 109 ? 7.302 -6.511 -12.691 1.00 95.94 109 LYS A C 1
ATOM 833 O O . LYS A 1 109 ? 6.422 -7.083 -13.323 1.00 95.94 109 LYS A O 1
ATOM 838 N N . ARG A 1 110 ? 7.706 -6.954 -11.495 1.00 95.88 110 ARG A N 1
ATOM 839 C CA . ARG A 1 110 ? 7.066 -8.098 -10.830 1.00 95.88 110 ARG A CA 1
ATOM 840 C C . ARG A 1 110 ? 5.604 -7.812 -10.500 1.00 95.88 110 ARG A C 1
ATOM 842 O O . ARG A 1 110 ? 4.782 -8.690 -10.724 1.00 95.88 110 ARG A O 1
ATOM 849 N N . ILE A 1 111 ? 5.302 -6.633 -9.962 1.00 96.56 111 ILE A N 1
ATOM 850 C CA . ILE A 1 111 ? 3.930 -6.211 -9.654 1.00 96.56 111 ILE A CA 1
ATOM 851 C C . ILE A 1 111 ? 3.077 -6.246 -10.923 1.00 96.56 111 ILE A C 1
ATOM 853 O O . ILE A 1 111 ? 2.022 -6.865 -10.907 1.00 96.56 111 ILE A O 1
ATOM 857 N N . LEU A 1 112 ? 3.565 -5.662 -12.022 1.00 96.56 112 LEU A N 1
ATOM 858 C CA . LEU A 1 112 ? 2.843 -5.630 -13.299 1.00 96.56 112 LEU A CA 1
ATOM 859 C C . LEU A 1 112 ? 2.567 -7.037 -13.833 1.00 96.56 112 LEU A C 1
ATOM 861 O O . LEU A 1 112 ? 1.426 -7.358 -14.139 1.00 96.56 112 LEU A O 1
ATOM 865 N N . ARG A 1 113 ? 3.570 -7.922 -13.811 1.00 95.88 113 ARG A N 1
ATOM 866 C CA . ARG A 1 113 ? 3.395 -9.333 -14.198 1.00 95.88 113 ARG A CA 1
ATOM 867 C C . ARG A 1 113 ? 2.390 -10.075 -13.319 1.00 95.88 113 ARG A C 1
ATOM 869 O O . ARG A 1 113 ? 1.622 -10.874 -13.833 1.00 95.88 113 ARG A O 1
ATOM 876 N N . LEU A 1 114 ? 2.411 -9.841 -12.005 1.00 96.38 114 LEU A N 1
ATOM 877 C CA . LEU A 1 114 ? 1.451 -10.440 -11.069 1.00 96.38 114 LEU A CA 1
ATOM 878 C C . LEU A 1 114 ? 0.030 -9.894 -11.262 1.00 96.38 114 LEU A C 1
ATOM 880 O O . LEU A 1 114 ? -0.923 -10.595 -10.948 1.00 96.38 114 LEU A O 1
ATOM 884 N N . ALA A 1 115 ? -0.096 -8.660 -11.748 1.00 95.56 115 ALA A N 1
ATOM 885 C CA . ALA A 1 115 ? -1.361 -8.014 -12.083 1.00 95.56 115 ALA A CA 1
ATOM 886 C C . ALA A 1 115 ? -1.837 -8.331 -13.513 1.00 95.56 115 ALA A C 1
ATOM 888 O O . ALA A 1 115 ? -2.861 -7.798 -13.926 1.00 95.56 115 ALA A O 1
ATOM 889 N N . GLU A 1 116 ? -1.092 -9.156 -14.262 1.00 95.38 116 GLU A N 1
ATOM 890 C CA . GLU A 1 116 ? -1.349 -9.478 -15.674 1.00 95.38 116 GLU A CA 1
ATOM 891 C C . GLU A 1 116 ? -1.377 -8.239 -16.596 1.00 95.38 116 GLU A C 1
ATOM 893 O O . GLU A 1 116 ? -2.084 -8.200 -17.599 1.00 95.38 116 GLU A O 1
ATOM 898 N N . LEU A 1 117 ? -0.568 -7.225 -16.269 1.00 93.81 117 LEU A N 1
ATOM 899 C CA . LEU A 1 117 ? -0.399 -5.993 -17.044 1.00 93.81 117 LEU A CA 1
ATOM 900 C C . LEU A 1 117 ? 0.933 -5.986 -17.821 1.00 93.81 117 LEU A C 1
ATOM 902 O O . LEU A 1 117 ? 1.889 -6.648 -17.396 1.00 93.81 117 LEU A O 1
ATOM 906 N N . PRO A 1 118 ? 1.039 -5.210 -18.921 1.00 92.56 118 PRO A N 1
ATOM 907 C CA . PRO A 1 118 ? 2.309 -4.981 -19.613 1.00 92.56 118 PRO A CA 1
ATOM 908 C C . PRO A 1 118 ? 3.383 -4.448 -18.651 1.00 92.56 118 PRO A C 1
ATOM 910 O O . PRO A 1 118 ? 3.111 -3.568 -17.835 1.00 92.56 118 PRO A O 1
ATOM 913 N N . ASP A 1 119 ? 4.605 -4.993 -18.712 1.00 90.62 119 ASP A N 1
ATOM 914 C CA . ASP A 1 119 ? 5.711 -4.638 -17.803 1.00 90.62 119 ASP A CA 1
ATOM 915 C C . ASP A 1 119 ? 6.738 -3.661 -18.408 1.00 90.62 119 ASP A C 1
ATOM 917 O O . ASP A 1 119 ? 7.792 -3.381 -17.814 1.00 90.62 119 ASP A O 1
ATOM 921 N N . ASP A 1 120 ? 6.414 -3.139 -19.586 1.00 88.62 120 ASP A N 1
ATOM 922 C CA . ASP A 1 120 ? 7.099 -2.096 -20.341 1.00 88.62 120 ASP A CA 1
ATOM 923 C C . ASP A 1 120 ? 6.376 -0.738 -20.284 1.00 88.62 120 ASP A C 1
ATOM 925 O O . ASP A 1 120 ? 6.970 0.280 -20.645 1.00 88.62 120 ASP A O 1
ATOM 929 N N . GLU A 1 121 ? 5.161 -0.697 -19.735 1.00 83.94 121 GLU A N 1
ATO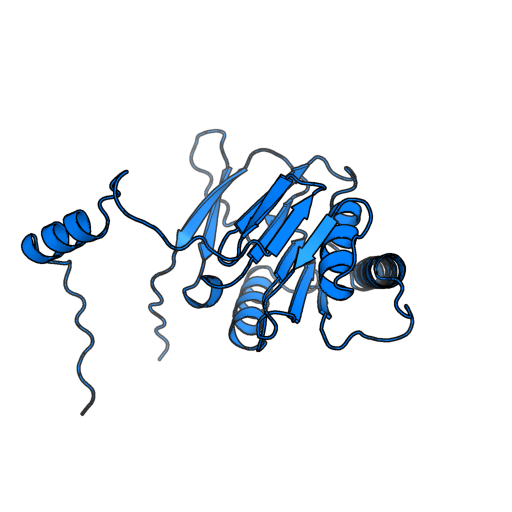M 930 C CA . GLU A 1 121 ? 4.370 0.518 -19.545 1.00 83.94 121 GLU A CA 1
ATOM 931 C C . GLU A 1 121 ? 4.219 0.890 -18.065 1.00 83.94 121 GLU A C 1
ATOM 933 O O . GLU A 1 121 ? 4.255 0.055 -17.157 1.00 83.94 121 GLU A O 1
ATOM 938 N N . LYS A 1 122 ? 4.065 2.192 -17.801 1.00 81.62 122 LYS A N 1
ATOM 939 C CA . LYS A 1 122 ? 3.780 2.682 -16.452 1.00 81.62 122 LYS A CA 1
ATOM 940 C C . LYS A 1 122 ? 2.259 2.687 -16.234 1.00 81.62 122 LYS A C 1
ATOM 942 O O . LYS A 1 122 ? 1.578 3.384 -16.977 1.00 81.62 122 LYS A O 1
ATOM 947 N N . PRO A 1 123 ? 1.739 2.032 -15.182 1.00 88.81 123 PRO A N 1
ATOM 948 C CA . PRO A 1 123 ? 0.322 2.109 -14.838 1.00 88.81 123 PRO A CA 1
ATOM 949 C C . PRO A 1 123 ? -0.060 3.500 -14.309 1.00 88.81 123 PRO A C 1
ATOM 951 O O . PRO A 1 123 ? 0.681 4.112 -13.531 1.00 88.81 123 PRO A O 1
ATOM 954 N N . ASP A 1 124 ? -1.255 3.972 -14.660 1.00 88.44 124 ASP A N 1
ATOM 955 C CA . ASP A 1 124 ? -1.765 5.278 -14.220 1.00 88.44 124 ASP A CA 1
ATOM 956 C C . ASP A 1 124 ? -2.069 5.328 -12.718 1.00 88.44 124 ASP A C 1
ATOM 958 O O . ASP A 1 124 ? -1.986 6.385 -12.086 1.00 88.44 124 ASP A O 1
ATOM 962 N N . ASN A 1 125 ? -2.452 4.197 -12.129 1.00 92.50 125 ASN A N 1
ATOM 963 C CA . ASN A 1 125 ? -2.888 4.069 -10.739 1.00 92.50 125 ASN A CA 1
ATOM 964 C C . ASN A 1 125 ? -1.797 3.592 -9.767 1.00 92.50 125 ASN A C 1
ATOM 966 O O . ASN A 1 125 ? -2.095 3.394 -8.593 1.00 92.50 125 ASN A O 1
ATOM 970 N N . LEU A 1 126 ? -0.531 3.491 -10.194 1.00 95.69 126 LEU A N 1
ATOM 971 C CA . LEU A 1 126 ? 0.592 3.168 -9.307 1.00 95.69 126 LEU A CA 1
ATOM 972 C C . LEU A 1 126 ? 1.790 4.106 -9.514 1.00 95.69 126 LEU A C 1
ATOM 974 O O . LEU A 1 126 ? 2.374 4.208 -10.594 1.00 95.69 126 LEU A O 1
ATOM 978 N N . LEU A 1 127 ? 2.217 4.743 -8.423 1.00 95.50 127 LEU A N 1
ATOM 979 C CA . LEU A 1 127 ? 3.455 5.510 -8.344 1.00 95.50 127 LEU A CA 1
ATOM 980 C C . LEU A 1 127 ? 4.467 4.785 -7.456 1.00 95.50 127 LEU A C 1
ATOM 982 O O . LEU A 1 127 ? 4.219 4.578 -6.272 1.00 95.50 127 LEU A O 1
ATOM 986 N N . MET A 1 128 ? 5.637 4.453 -8.009 1.00 94.88 128 MET A N 1
ATOM 987 C CA . MET A 1 128 ? 6.751 3.888 -7.245 1.00 94.88 128 MET A CA 1
ATOM 988 C C . MET A 1 128 ? 7.881 4.909 -7.054 1.00 94.88 128 MET A C 1
ATOM 990 O O . MET A 1 128 ? 8.409 5.451 -8.027 1.00 94.88 128 MET A O 1
ATOM 994 N N . LEU A 1 129 ? 8.288 5.135 -5.804 1.00 94.94 129 LEU A N 1
ATOM 995 C CA . LEU A 1 129 ? 9.347 6.057 -5.400 1.00 94.94 129 LEU A CA 1
ATOM 996 C C . LEU A 1 129 ? 10.518 5.296 -4.761 1.00 94.94 129 LEU A C 1
ATOM 998 O O . LEU A 1 129 ? 10.378 4.695 -3.701 1.00 94.94 129 LEU A O 1
ATOM 1002 N N . SER A 1 130 ? 11.700 5.374 -5.379 1.00 94.50 130 SER A N 1
ATOM 1003 C CA . SER A 1 130 ? 12.964 4.912 -4.783 1.00 94.50 130 SER A CA 1
ATOM 1004 C C . SER A 1 130 ? 13.654 6.075 -4.079 1.00 94.50 130 SER A C 1
ATOM 1006 O O . SER A 1 130 ? 14.129 7.016 -4.727 1.00 94.50 130 SER A O 1
ATOM 1008 N N . LEU A 1 131 ? 13.714 6.021 -2.750 1.00 92.88 131 LEU A N 1
ATOM 1009 C CA . LEU A 1 131 ? 14.167 7.132 -1.917 1.00 92.88 131 LEU A CA 1
ATOM 1010 C C . LEU A 1 131 ? 15.550 6.929 -1.286 1.00 92.88 131 LEU A C 1
ATOM 1012 O O . LEU A 1 131 ? 16.057 7.853 -0.646 1.00 92.88 131 LEU A O 1
ATOM 1016 N N . ARG A 1 132 ? 16.213 5.784 -1.515 1.00 90.38 132 ARG A N 1
ATOM 1017 C CA . ARG A 1 132 ? 17.542 5.469 -0.950 1.00 90.38 132 ARG A CA 1
ATOM 1018 C C . ARG A 1 132 ? 18.578 6.582 -1.155 1.00 90.38 132 ARG A C 1
ATOM 1020 O O . ARG A 1 132 ? 19.394 6.831 -0.271 1.00 90.38 132 ARG A O 1
ATOM 1027 N N . LYS A 1 133 ? 18.542 7.276 -2.300 1.00 91.06 133 LYS A N 1
ATOM 1028 C CA . LYS A 1 133 ? 19.491 8.355 -2.635 1.00 91.06 133 LYS A CA 1
ATOM 1029 C C . LYS A 1 133 ? 19.345 9.618 -1.776 1.00 91.06 133 LYS A C 1
ATOM 1031 O O . LYS A 1 133 ? 20.269 10.422 -1.729 1.00 91.06 133 LYS A O 1
ATOM 1036 N N . PHE A 1 134 ? 18.196 9.822 -1.135 1.00 89.62 134 PHE A N 1
ATOM 1037 C CA . PHE A 1 134 ? 17.932 11.010 -0.326 1.00 89.62 134 PHE A CA 1
ATOM 1038 C C . PHE A 1 134 ? 18.326 10.784 1.135 1.00 89.62 134 PHE A C 1
ATOM 1040 O O . PHE A 1 134 ? 18.282 9.659 1.632 1.00 89.62 134 PHE A O 1
ATOM 1047 N N . ALA A 1 135 ? 18.668 11.860 1.845 1.00 85.75 135 ALA A N 1
ATOM 1048 C CA . ALA A 1 135 ? 18.896 11.813 3.288 1.00 85.75 135 ALA A CA 1
ATOM 1049 C C . ALA A 1 135 ? 17.580 11.531 4.048 1.00 85.75 135 ALA A C 1
ATOM 1051 O O . ALA A 1 135 ? 16.533 12.004 3.600 1.00 85.75 135 ALA A O 1
ATOM 1052 N N . PRO A 1 136 ? 17.599 10.854 5.215 1.00 79.88 136 PRO A N 1
ATOM 1053 C CA . PRO A 1 136 ? 16.386 10.439 5.936 1.00 79.88 136 PRO A CA 1
ATOM 1054 C C . PRO A 1 136 ? 15.341 11.546 6.148 1.00 79.88 136 PRO A C 1
ATOM 1056 O O . PRO A 1 136 ? 14.160 11.345 5.878 1.00 79.88 136 PRO A O 1
ATOM 1059 N N . LYS A 1 137 ? 15.772 12.756 6.532 1.00 79.31 137 LYS A N 1
ATOM 1060 C CA . LYS A 1 137 ? 14.870 13.909 6.702 1.00 79.31 137 LYS A CA 1
ATOM 1061 C C . LYS A 1 137 ? 14.158 14.299 5.400 1.00 79.31 137 LYS A C 1
ATOM 1063 O O . LYS A 1 137 ? 12.981 14.629 5.425 1.00 79.31 137 LYS A O 1
ATOM 1068 N N . ILE A 1 138 ? 14.868 14.252 4.274 1.00 83.50 138 ILE A N 1
ATOM 1069 C CA . ILE A 1 138 ? 14.305 14.563 2.956 1.00 83.50 138 ILE A CA 1
ATOM 1070 C C . ILE A 1 138 ? 13.340 13.461 2.510 1.00 83.50 138 ILE A C 1
ATOM 1072 O O . ILE A 1 138 ? 12.312 13.773 1.924 1.00 83.50 138 ILE A O 1
ATOM 1076 N N . ARG A 1 139 ? 13.616 12.189 2.836 1.00 83.88 139 ARG A N 1
ATOM 1077 C CA . ARG A 1 139 ? 12.682 11.085 2.555 1.00 83.88 139 ARG A CA 1
ATOM 1078 C C . ARG A 1 139 ? 11.332 11.327 3.218 1.00 83.88 139 ARG A C 1
ATOM 1080 O O . ARG A 1 139 ? 10.322 11.177 2.549 1.00 83.88 139 ARG A O 1
ATOM 1087 N N . MET A 1 140 ? 11.323 11.744 4.488 1.00 77.88 140 MET A N 1
ATOM 1088 C CA . MET A 1 140 ? 10.077 12.042 5.201 1.00 77.88 140 MET A CA 1
ATOM 1089 C C . MET A 1 140 ? 9.286 13.157 4.518 1.00 77.88 140 ME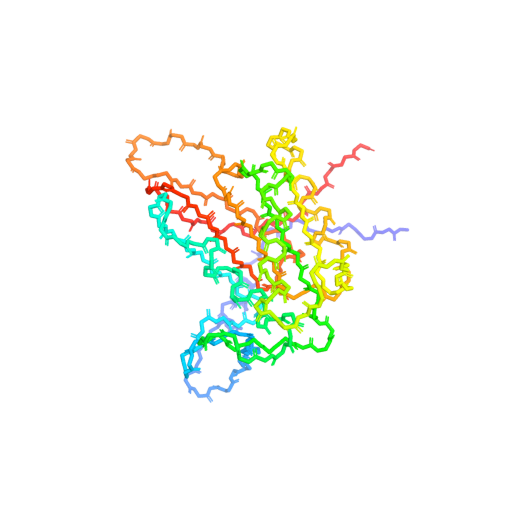T A C 1
ATOM 1091 O O . MET A 1 140 ? 8.119 12.957 4.219 1.00 77.88 140 MET A O 1
ATOM 1095 N N . LEU A 1 141 ? 9.938 14.273 4.178 1.00 81.56 141 LEU A N 1
ATOM 1096 C CA . LEU A 1 141 ? 9.274 15.382 3.483 1.00 81.56 141 LEU A CA 1
ATOM 1097 C C . LEU A 1 141 ? 8.686 14.952 2.132 1.00 81.56 141 LEU A C 1
ATOM 1099 O O . LEU A 1 141 ? 7.579 15.346 1.798 1.00 81.56 141 LEU A O 1
ATOM 1103 N N . ILE A 1 142 ? 9.398 14.112 1.371 1.00 87.44 142 ILE A N 1
ATOM 1104 C CA . ILE A 1 142 ? 8.884 13.569 0.104 1.00 87.44 142 ILE A CA 1
ATOM 1105 C C . ILE A 1 142 ? 7.650 12.689 0.341 1.00 87.44 142 ILE A C 1
ATOM 1107 O O . ILE A 1 142 ? 6.702 12.761 -0.434 1.00 87.44 142 ILE A O 1
ATOM 1111 N N . VAL A 1 143 ? 7.657 11.852 1.383 1.00 84.19 143 VAL A N 1
ATOM 1112 C CA . VAL A 1 143 ? 6.517 10.983 1.717 1.00 84.19 143 VAL A CA 1
ATOM 1113 C C . VAL A 1 143 ? 5.307 11.803 2.160 1.00 84.19 143 VAL A C 1
ATOM 1115 O O . VAL A 1 143 ? 4.209 11.555 1.671 1.00 84.19 143 VAL A O 1
ATOM 1118 N N . GLU A 1 144 ? 5.504 12.785 3.041 1.00 79.69 144 GLU A N 1
ATOM 1119 C CA . GLU A 1 144 ? 4.448 13.693 3.503 1.00 79.69 144 GLU A CA 1
ATOM 1120 C C . GLU A 1 144 ? 3.823 14.460 2.331 1.00 79.69 144 GLU A C 1
ATOM 1122 O O . GLU A 1 144 ? 2.600 14.477 2.194 1.00 79.69 144 GLU A O 1
ATOM 1127 N N . GLU A 1 145 ? 4.657 15.018 1.450 1.00 83.50 145 GLU A N 1
ATOM 1128 C CA . GLU A 1 145 ? 4.205 15.738 0.258 1.00 83.50 145 GLU A CA 1
ATOM 1129 C C . GLU A 1 145 ? 3.448 14.814 -0.704 1.00 83.50 145 GLU A C 1
ATOM 1131 O O . GLU A 1 145 ? 2.358 15.153 -1.157 1.00 83.50 145 GLU A O 1
ATOM 1136 N N . ALA A 1 146 ? 3.978 13.622 -0.999 1.00 86.62 146 ALA A N 1
ATOM 1137 C CA . ALA A 1 146 ? 3.334 12.676 -1.910 1.00 86.62 146 ALA A CA 1
ATOM 1138 C C . ALA A 1 146 ? 1.954 12.239 -1.394 1.00 86.62 146 ALA A C 1
ATOM 1140 O O . ALA A 1 146 ? 0.988 12.222 -2.150 1.00 86.62 146 ALA A O 1
ATOM 1141 N N . ILE A 1 147 ? 1.843 11.932 -0.102 1.00 82.44 147 ILE A N 1
ATOM 1142 C CA . ILE A 1 147 ? 0.570 11.541 0.515 1.00 82.44 147 ILE A CA 1
ATOM 1143 C C . ILE A 1 147 ? -0.428 12.707 0.526 1.00 82.44 147 ILE A C 1
ATOM 1145 O O . ILE A 1 147 ? -1.615 12.485 0.315 1.00 82.44 147 ILE A O 1
ATOM 1149 N N . GLY A 1 148 ? 0.033 13.941 0.750 1.00 78.81 148 GLY A N 1
ATOM 1150 C CA . GLY A 1 148 ? -0.831 15.126 0.780 1.00 78.81 148 GLY A CA 1
ATOM 1151 C C . GLY A 1 148 ? -1.286 15.634 -0.592 1.00 78.81 148 GLY A C 1
ATOM 1152 O O . GLY A 1 148 ? -2.250 16.392 -0.655 1.00 78.81 148 GLY A O 1
ATOM 1153 N N . THR A 1 149 ? -0.607 15.245 -1.677 1.00 85.50 149 THR A N 1
ATOM 1154 C CA . THR A 1 149 ? -0.837 15.808 -3.022 1.00 85.50 149 THR A CA 1
ATOM 1155 C C . THR A 1 149 ? -1.411 14.824 -4.033 1.00 85.50 149 THR A C 1
ATOM 1157 O O . THR A 1 149 ? -2.018 15.265 -5.008 1.00 85.50 149 THR A O 1
ATOM 1160 N N . ILE A 1 150 ? -1.240 13.512 -3.841 1.00 87.06 150 ILE A N 1
ATOM 1161 C CA . ILE A 1 150 ? -1.788 12.507 -4.758 1.00 87.06 150 ILE A CA 1
ATOM 1162 C C . ILE A 1 150 ? -3.296 12.371 -4.496 1.00 87.06 150 ILE A C 1
ATOM 1164 O O . ILE A 1 150 ? -3.676 11.900 -3.420 1.00 87.06 150 ILE A O 1
ATOM 1168 N N . PRO A 1 151 ? -4.164 12.750 -5.455 1.00 89.19 151 PRO A N 1
ATOM 1169 C CA . PRO A 1 151 ? -5.597 12.543 -5.314 1.00 89.19 151 PRO A CA 1
ATOM 1170 C C . PRO A 1 151 ? -5.918 11.049 -5.360 1.00 89.19 151 PRO A C 1
ATOM 1172 O O . PRO A 1 151 ? -5.149 10.248 -5.894 1.00 89.19 151 PRO A O 1
ATOM 1175 N N . ASP A 1 152 ? -7.066 10.687 -4.801 1.00 90.44 152 ASP A N 1
ATOM 1176 C CA . ASP A 1 152 ? -7.627 9.336 -4.858 1.00 90.44 152 ASP A CA 1
ATOM 1177 C C . ASP A 1 152 ? -6.691 8.228 -4.345 1.00 90.44 152 ASP A C 1
ATOM 1179 O O . ASP A 1 152 ? -6.773 7.066 -4.749 1.00 90.44 152 ASP A O 1
ATOM 1183 N N . LEU A 1 153 ? -5.758 8.583 -3.458 1.00 87.12 153 LEU A N 1
ATOM 1184 C CA . LEU A 1 153 ? -4.851 7.641 -2.815 1.00 87.12 153 LEU A CA 1
ATOM 1185 C C . LEU A 1 153 ? -5.638 6.752 -1.852 1.00 87.12 153 LEU A C 1
ATOM 1187 O O . LEU A 1 153 ? -6.345 7.265 -0.988 1.00 87.12 153 LEU A O 1
ATOM 1191 N N . GLY A 1 154 ? -5.506 5.431 -1.990 1.00 86.56 154 GLY A N 1
ATOM 1192 C CA . GLY A 1 154 ? -6.104 4.461 -1.063 1.00 86.56 154 GLY A CA 1
ATOM 1193 C C . GLY A 1 154 ? -5.098 3.521 -0.414 1.00 86.56 154 GLY A C 1
ATOM 1194 O O . GLY A 1 154 ? -5.260 3.177 0.759 1.00 86.56 154 GLY A O 1
ATOM 1195 N N . LEU A 1 155 ? -4.036 3.145 -1.136 1.00 89.06 155 LEU A N 1
ATOM 1196 C CA . LEU A 1 155 ? -3.002 2.229 -0.649 1.00 89.06 155 LEU A CA 1
ATOM 1197 C C . LEU A 1 155 ? -1.627 2.897 -0.626 1.00 89.06 155 LEU A C 1
ATOM 1199 O O . LEU A 1 155 ? -1.115 3.332 -1.658 1.00 89.06 155 LEU A O 1
ATOM 1203 N N . VAL A 1 156 ? -0.990 2.892 0.545 1.00 88.88 156 VAL A N 1
ATOM 1204 C CA . VAL A 1 156 ? 0.392 3.348 0.720 1.00 88.88 156 VAL A CA 1
ATOM 1205 C C . VAL A 1 156 ? 1.256 2.202 1.227 1.00 88.88 156 VAL A C 1
ATOM 1207 O O . VAL A 1 156 ? 1.001 1.626 2.284 1.00 88.88 156 VAL A O 1
ATOM 1210 N N . ILE A 1 157 ? 2.316 1.891 0.487 1.00 88.44 157 ILE A N 1
ATOM 1211 C CA . ILE A 1 157 ? 3.338 0.917 0.862 1.00 88.44 157 ILE A CA 1
ATOM 1212 C C . ILE A 1 157 ? 4.613 1.656 1.252 1.00 88.44 157 ILE A C 1
ATOM 1214 O O . ILE A 1 157 ? 5.118 2.471 0.480 1.00 88.44 157 ILE A O 1
ATOM 1218 N N . ILE A 1 158 ? 5.176 1.316 2.412 1.00 85.94 158 ILE A N 1
ATOM 1219 C CA . ILE A 1 158 ? 6.501 1.780 2.838 1.00 85.94 158 ILE A CA 1
ATOM 1220 C C . ILE A 1 158 ? 7.398 0.561 3.083 1.00 85.94 158 ILE A C 1
ATOM 1222 O O . ILE A 1 158 ? 7.321 -0.093 4.128 1.00 85.94 158 ILE A O 1
ATOM 1226 N N . ASP A 1 159 ? 8.255 0.255 2.110 1.00 84.19 159 ASP A N 1
ATOM 1227 C CA . ASP A 1 159 ? 9.282 -0.786 2.183 1.00 84.19 159 ASP A CA 1
ATOM 1228 C C . ASP A 1 159 ? 10.590 -0.166 2.701 1.00 84.19 159 ASP A C 1
ATOM 1230 O O . ASP A 1 159 ? 11.221 0.652 2.025 1.00 84.19 159 ASP A O 1
ATOM 1234 N N . GLY A 1 160 ? 10.963 -0.503 3.940 1.00 77.50 160 GLY A N 1
ATOM 1235 C CA . GLY A 1 160 ? 12.118 0.091 4.618 1.00 77.50 160 GLY A CA 1
ATOM 1236 C C . GLY A 1 160 ? 11.774 1.111 5.705 1.00 77.50 160 GLY A C 1
ATOM 1237 O O . GLY A 1 160 ? 12.440 2.135 5.847 1.00 77.50 160 GLY A O 1
ATOM 1238 N N . ILE A 1 161 ? 10.769 0.839 6.549 1.00 71.44 161 ILE A N 1
ATOM 1239 C CA . ILE A 1 161 ? 10.335 1.784 7.602 1.00 71.44 161 ILE A CA 1
ATOM 1240 C C . ILE A 1 161 ? 11.468 2.199 8.567 1.00 71.44 161 ILE A C 1
ATOM 1242 O O . ILE A 1 161 ? 11.364 3.219 9.248 1.00 71.44 161 ILE A O 1
ATOM 1246 N N . ARG A 1 162 ? 12.571 1.433 8.609 1.00 65.06 162 ARG A N 1
ATOM 1247 C CA . ARG A 1 162 ? 13.739 1.684 9.459 1.00 65.06 162 ARG A CA 1
ATOM 1248 C C . ARG A 1 162 ? 14.289 3.101 9.314 1.00 65.06 162 ARG A C 1
ATOM 1250 O O . ARG A 1 162 ? 14.665 3.718 10.306 1.00 65.06 162 ARG A O 1
ATOM 1257 N N . ASP A 1 163 ? 14.314 3.626 8.099 1.00 59.88 163 ASP A N 1
ATOM 1258 C CA . ASP A 1 163 ? 14.907 4.936 7.835 1.00 59.88 163 ASP A CA 1
ATOM 1259 C C . ASP A 1 163 ? 14.050 6.103 8.349 1.00 59.88 163 ASP A C 1
ATOM 1261 O O . ASP A 1 163 ? 14.543 7.222 8.488 1.00 59.88 163 ASP A O 1
ATOM 1265 N N . PHE A 1 164 ? 12.783 5.838 8.676 1.00 59.41 164 PHE A N 1
ATOM 1266 C CA . PHE A 1 164 ? 11.872 6.787 9.314 1.00 59.41 164 PHE A CA 1
ATOM 1267 C C . PHE A 1 164 ? 11.888 6.681 10.849 1.00 59.41 164 PHE A C 1
ATOM 1269 O O . PHE A 1 164 ? 11.201 7.437 11.538 1.00 59.41 164 PHE A O 1
ATOM 1276 N N . LEU A 1 165 ? 12.686 5.767 11.415 1.00 56.09 165 LEU A N 1
ATOM 1277 C CA . LEU A 1 165 ? 12.797 5.575 12.856 1.00 56.09 165 LEU A CA 1
ATOM 1278 C C . LEU A 1 165 ? 13.655 6.671 13.489 1.00 56.09 165 LEU A C 1
ATOM 1280 O O . LEU A 1 165 ? 14.864 6.762 13.276 1.00 56.09 165 LEU A O 1
ATOM 1284 N N . ARG A 1 166 ? 13.054 7.464 14.377 1.00 46.88 166 ARG A N 1
ATOM 1285 C CA . ARG A 1 166 ? 13.813 8.294 15.315 1.00 46.88 166 ARG A CA 1
ATOM 1286 C C . ARG A 1 166 ? 14.271 7.408 16.475 1.00 46.88 166 ARG A C 1
ATOM 1288 O O . ARG A 1 166 ? 13.502 7.160 17.397 1.00 46.88 166 ARG A O 1
ATOM 1295 N N . ILE A 1 167 ? 15.513 6.925 16.447 1.00 39.62 167 ILE A N 1
ATOM 1296 C CA . ILE A 1 167 ? 16.071 6.135 17.555 1.00 39.62 167 ILE A CA 1
ATOM 1297 C C . ILE A 1 167 ? 16.166 7.036 18.799 1.00 39.62 167 ILE A C 1
ATOM 1299 O O . ILE A 1 167 ? 17.086 7.842 18.929 1.00 39.62 167 ILE A O 1
ATOM 1303 N N . LYS A 1 168 ? 15.222 6.913 19.737 1.00 38.66 168 LYS A N 1
ATOM 1304 C CA . LYS A 1 168 ? 15.467 7.277 21.136 1.00 38.66 168 LYS A CA 1
ATOM 1305 C C . LYS A 1 168 ? 15.952 6.013 21.836 1.00 38.66 168 LYS A C 1
ATOM 1307 O O . LYS A 1 168 ? 15.150 5.132 22.119 1.00 38.66 168 LYS A O 1
ATOM 1312 N N . GLN A 1 169 ? 17.249 5.915 22.117 1.00 34.22 169 GLN A N 1
ATOM 1313 C CA . GLN A 1 169 ? 17.743 4.920 23.070 1.00 34.22 169 GLN A CA 1
ATOM 1314 C C . GLN A 1 169 ? 17.249 5.319 24.470 1.00 34.22 169 GLN A C 1
ATOM 1316 O O . GLN A 1 169 ? 17.886 6.115 25.155 1.00 34.22 169 GLN A O 1
ATOM 1321 N N . SER A 1 170 ? 16.088 4.826 24.901 1.00 35.22 170 SER A N 1
ATOM 1322 C CA . SER A 1 170 ? 15.811 4.704 26.337 1.00 35.22 170 SER A CA 1
ATOM 1323 C C . SER A 1 170 ? 16.387 3.375 26.817 1.00 35.22 170 SER A C 1
ATOM 1325 O O . SER A 1 170 ? 16.349 2.402 26.077 1.00 35.22 170 SER A O 1
ATOM 1327 N N . ARG A 1 171 ? 16.945 3.345 28.031 1.00 39.47 171 ARG A N 1
ATOM 1328 C CA . ARG A 1 171 ? 17.771 2.272 28.631 1.00 39.47 171 ARG A CA 1
ATOM 1329 C C . ARG A 1 171 ? 17.096 0.892 28.838 1.00 39.47 171 ARG A C 1
ATOM 1331 O O . ARG A 1 171 ? 17.491 0.156 29.732 1.00 39.47 171 ARG A O 1
ATOM 1338 N N . GLN A 1 172 ? 16.093 0.527 28.051 1.00 40.09 172 GLN A N 1
ATOM 1339 C CA . GLN A 1 172 ? 15.456 -0.790 28.057 1.00 40.09 172 GLN A CA 1
ATOM 1340 C C . GLN A 1 172 ? 15.351 -1.279 26.613 1.00 40.09 172 GLN A C 1
ATOM 1342 O O . GLN A 1 172 ? 15.062 -0.493 25.718 1.00 40.09 172 GLN A O 1
ATOM 1347 N N . GLU A 1 173 ? 15.610 -2.567 26.410 1.00 36.47 173 GLU A N 1
ATOM 1348 C CA . GLU A 1 173 ? 15.886 -3.293 25.157 1.00 36.47 173 GLU A CA 1
ATOM 1349 C C . GLU A 1 173 ? 14.752 -3.301 24.100 1.00 36.47 173 GLU A C 1
ATOM 1351 O O . GLU A 1 173 ? 14.721 -4.154 23.221 1.00 36.47 173 GLU A O 1
ATOM 1356 N N . ASN A 1 174 ? 13.823 -2.343 24.139 1.00 33.19 174 ASN A N 1
ATOM 1357 C CA . ASN A 1 174 ? 12.723 -2.195 23.192 1.00 33.19 174 ASN A CA 1
ATOM 1358 C C . ASN A 1 174 ? 12.853 -0.869 22.438 1.00 33.19 174 ASN A C 1
ATOM 1360 O O . ASN A 1 174 ? 12.667 0.208 23.010 1.00 33.19 174 ASN A O 1
ATOM 1364 N N . ILE A 1 175 ? 13.146 -0.927 21.137 1.00 36.84 175 ILE A N 1
ATOM 1365 C CA . ILE A 1 175 ? 13.235 0.279 20.316 1.00 36.84 175 ILE A CA 1
ATOM 1366 C C . ILE A 1 175 ? 11.811 0.742 19.971 1.00 36.84 175 ILE A C 1
ATOM 1368 O O . ILE A 1 175 ? 11.054 0.046 19.304 1.00 36.84 175 ILE A O 1
ATOM 1372 N N . MET A 1 176 ? 11.400 1.918 20.440 1.00 32.16 176 MET A N 1
ATOM 1373 C CA . MET A 1 176 ? 10.056 2.448 20.181 1.00 32.16 176 MET A CA 1
ATOM 1374 C C . MET A 1 176 ? 10.044 3.261 18.877 1.00 32.16 176 MET A C 1
ATOM 1376 O O . MET A 1 176 ? 10.801 4.217 18.722 1.00 32.16 176 MET A O 1
ATOM 1380 N N . CYS A 1 177 ? 9.191 2.872 17.934 1.00 42.19 177 CYS A N 1
ATOM 1381 C CA . CYS A 1 177 ? 8.973 3.516 16.644 1.00 42.19 177 CYS A CA 1
ATOM 1382 C C . CYS A 1 177 ? 7.824 4.520 16.783 1.00 42.19 177 CYS A C 1
ATOM 1384 O O . CYS A 1 177 ? 6.693 4.106 16.965 1.00 42.19 177 CYS A O 1
ATOM 1386 N N . ASP A 1 178 ? 8.096 5.824 16.722 1.00 42.97 178 ASP A N 1
ATOM 1387 C CA . ASP A 1 178 ? 7.046 6.850 16.716 1.00 42.97 178 ASP A CA 1
ATOM 1388 C C . ASP A 1 178 ? 6.704 7.229 15.261 1.00 42.97 178 ASP A C 1
ATOM 1390 O O . ASP A 1 178 ? 7.374 8.082 14.672 1.00 42.97 178 ASP A O 1
ATOM 1394 N N . ILE A 1 179 ? 5.673 6.615 14.672 1.00 48.41 179 ILE A N 1
ATOM 1395 C CA . ILE A 1 179 ? 5.146 7.041 13.364 1.00 48.41 179 ILE A CA 1
ATOM 1396 C C . ILE A 1 179 ? 4.248 8.244 13.616 1.00 48.41 179 ILE A C 1
ATOM 1398 O O . ILE A 1 179 ? 3.205 8.105 14.256 1.00 48.41 179 ILE A O 1
ATOM 1402 N N . HIS A 1 180 ? 4.655 9.418 13.138 1.00 47.22 180 HIS A N 1
ATOM 1403 C CA . HIS A 1 180 ? 3.780 10.585 13.141 1.00 47.22 180 HIS A CA 1
ATOM 1404 C C . HIS A 1 180 ? 2.789 10.435 11.991 1.00 47.22 180 HIS A C 1
ATOM 1406 O O . HIS A 1 180 ? 3.118 10.686 10.838 1.00 47.22 180 HIS A O 1
ATOM 1412 N N . VAL A 1 181 ? 1.585 9.976 12.313 1.00 47.75 181 VAL A N 1
ATOM 1413 C CA . VAL A 1 181 ? 0.469 9.921 11.370 1.00 47.75 181 VAL A CA 1
ATOM 1414 C C . VAL A 1 181 ? -0.093 11.336 11.312 1.00 47.75 181 VAL A C 1
ATOM 1416 O O . VAL A 1 181 ? -0.730 11.797 12.264 1.00 47.75 181 VAL A O 1
ATOM 1419 N N . LEU A 1 182 ? 0.237 12.070 10.245 1.00 45.56 182 LEU A N 1
ATOM 1420 C CA . LEU A 1 182 ? -0.332 13.397 10.016 1.00 45.56 182 LEU A CA 1
ATOM 1421 C C . LEU A 1 182 ? -1.849 13.268 9.784 1.00 45.56 182 LEU A C 1
ATOM 1423 O O . LEU A 1 182 ? -2.318 12.204 9.382 1.00 45.56 182 LEU A O 1
ATOM 1427 N N . PRO A 1 183 ? -2.647 14.326 10.006 1.00 43.88 183 PRO A N 1
ATOM 1428 C CA . PRO A 1 183 ? -4.091 14.284 9.764 1.00 43.88 183 PRO A CA 1
ATOM 1429 C C . PRO A 1 183 ? -4.478 13.800 8.354 1.00 43.88 183 PRO A C 1
ATOM 1431 O O . PRO A 1 183 ? -5.497 13.133 8.212 1.00 43.88 183 PRO A O 1
ATOM 1434 N N . SER A 1 184 ? -3.631 14.042 7.345 1.00 48.19 184 SER A N 1
ATOM 1435 C CA . SER A 1 184 ? -3.791 13.570 5.958 1.00 48.19 184 SER A CA 1
ATOM 1436 C C . SER A 1 184 ? -3.713 12.046 5.775 1.00 48.19 184 SER A C 1
ATOM 1438 O O . SER A 1 184 ? -3.993 11.542 4.694 1.00 48.19 184 SER A O 1
ATOM 1440 N N . PHE A 1 185 ? -3.345 11.289 6.810 1.00 53.06 185 PHE A N 1
ATOM 1441 C CA . PHE A 1 185 ? -3.141 9.840 6.739 1.00 53.0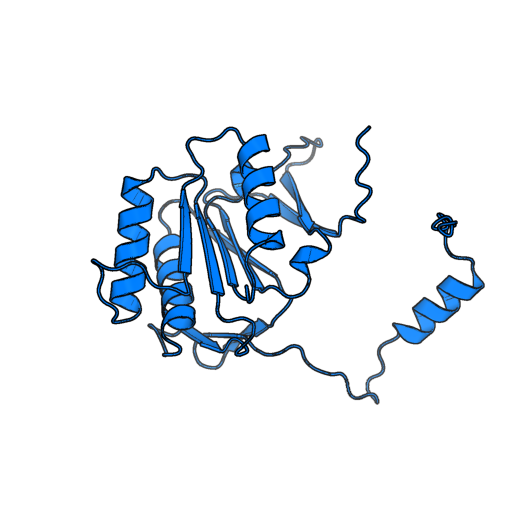6 185 PHE A CA 1
ATOM 1442 C C . PHE A 1 185 ? -4.370 9.037 7.196 1.00 53.06 185 PHE A C 1
ATOM 1444 O O . PHE A 1 185 ? -4.322 7.809 7.141 1.00 53.06 185 PHE A O 1
ATOM 1451 N N . ARG A 1 186 ? -5.436 9.704 7.671 1.00 50.34 186 ARG A N 1
ATOM 1452 C CA . ARG A 1 186 ? -6.577 9.081 8.371 1.00 50.34 186 ARG A CA 1
ATOM 1453 C C . ARG A 1 186 ? -7.487 8.220 7.486 1.00 50.34 186 ARG A C 1
ATOM 1455 O O . ARG A 1 186 ? -8.085 7.290 8.009 1.00 50.34 186 ARG A O 1
ATOM 1462 N N . ASP A 1 187 ? -7.510 8.458 6.174 1.00 54.22 187 ASP A N 1
ATOM 1463 C CA . ASP A 1 187 ? -8.405 7.759 5.232 1.00 54.22 187 ASP A CA 1
ATOM 1464 C C . ASP A 1 187 ? -7.653 6.818 4.275 1.00 54.22 187 ASP A C 1
ATOM 1466 O O . ASP A 1 187 ? -8.120 6.525 3.175 1.00 54.22 187 ASP A O 1
ATOM 1470 N N . LEU A 1 188 ? -6.454 6.376 4.663 1.00 52.81 188 LEU A N 1
ATOM 1471 C CA . LEU A 1 188 ? -5.560 5.565 3.835 1.00 52.81 188 LEU A CA 1
ATOM 1472 C C . LEU A 1 188 ? -5.274 4.227 4.506 1.00 52.81 188 LEU A C 1
ATOM 1474 O O . LEU A 1 188 ? -5.123 4.168 5.727 1.00 52.81 188 LEU A O 1
ATOM 1478 N N . TYR A 1 189 ? -5.135 3.167 3.707 1.00 55.66 189 TYR A N 1
ATOM 1479 C CA . TYR A 1 189 ? -4.568 1.920 4.202 1.00 55.66 189 TYR A CA 1
ATOM 1480 C C . TYR A 1 189 ? -3.044 1.931 4.043 1.00 55.66 189 TYR A C 1
ATOM 1482 O O . TYR A 1 189 ? -2.519 1.961 2.926 1.00 55.66 189 TYR A O 1
ATOM 1490 N N . HIS A 1 190 ? -2.327 1.903 5.169 1.00 60.28 190 HIS A N 1
ATOM 1491 C CA . HIS A 1 190 ? -0.859 1.912 5.194 1.00 60.28 190 HIS A CA 1
ATOM 1492 C C . HIS A 1 190 ? -0.313 0.518 5.459 1.00 60.28 190 HIS A C 1
ATOM 1494 O O . HIS A 1 190 ? -0.679 -0.105 6.453 1.00 60.28 190 HIS A O 1
ATOM 1500 N N . LEU A 1 191 ? 0.625 0.058 4.634 1.00 61.16 191 LEU A N 1
ATOM 1501 C CA . LEU A 1 191 ? 1.315 -1.211 4.837 1.00 61.16 191 LEU A CA 1
ATOM 1502 C C . LEU A 1 191 ? 2.831 -0.996 4.914 1.00 61.16 191 LEU A C 1
ATOM 1504 O O . LEU A 1 191 ? 3.474 -0.590 3.945 1.00 61.16 191 LEU A O 1
ATOM 1508 N N . MET A 1 192 ? 3.408 -1.262 6.085 1.00 62.56 192 MET A N 1
ATOM 1509 C CA . MET A 1 192 ? 4.804 -0.924 6.390 1.00 62.56 192 MET A CA 1
ATOM 1510 C C . MET A 1 192 ? 5.652 -2.164 6.667 1.00 62.56 192 MET A C 1
ATOM 1512 O O . MET A 1 192 ? 5.215 -3.075 7.373 1.00 62.56 192 MET A O 1
ATOM 1516 N N . PHE A 1 193 ? 6.889 -2.186 6.163 1.00 60.50 193 PHE A N 1
ATOM 1517 C CA . PHE A 1 193 ? 7.776 -3.351 6.273 1.00 60.50 193 PHE A CA 1
ATOM 1518 C C . PHE A 1 193 ? 9.169 -3.004 6.801 1.00 60.50 193 PHE A C 1
ATOM 1520 O O . PHE A 1 193 ? 9.746 -1.974 6.451 1.00 60.50 193 PHE A O 1
ATOM 1527 N N . SER A 1 194 ? 9.729 -3.907 7.620 1.00 51.16 194 SER A N 1
ATOM 1528 C CA . SER A 1 194 ? 11.115 -3.837 8.117 1.00 51.16 194 SER A CA 1
ATOM 1529 C C . SER A 1 194 ? 11.825 -5.195 8.073 1.00 51.16 194 SER A C 1
ATOM 1531 O O . SER A 1 194 ? 11.203 -6.258 8.199 1.00 51.16 194 SER A O 1
ATOM 1533 N N . SER A 1 195 ? 13.145 -5.162 7.878 1.00 43.56 195 SER A N 1
ATOM 1534 C CA . SER A 1 195 ? 14.029 -6.320 7.687 1.00 43.56 195 SER A CA 1
ATOM 1535 C C . SER A 1 195 ? 14.747 -6.825 8.955 1.00 43.56 195 SER A C 1
ATOM 1537 O O . SER A 1 195 ? 15.284 -7.935 8.914 1.00 43.56 195 SER A O 1
ATOM 1539 N N . GLU A 1 196 ? 14.708 -6.093 10.078 1.00 48.41 196 GLU A N 1
ATOM 1540 C CA . GLU A 1 196 ? 15.300 -6.498 11.371 1.00 48.41 196 GLU A CA 1
ATOM 1541 C C . GLU A 1 196 ? 14.349 -6.297 12.564 1.00 48.41 196 GLU A C 1
ATOM 1543 O O . GLU A 1 196 ? 13.505 -5.399 12.573 1.00 48.41 196 GLU A O 1
ATOM 1548 N N . CYS A 1 197 ? 14.486 -7.185 13.555 1.00 40.19 197 CYS A N 1
ATOM 1549 C CA . CYS A 1 197 ? 13.612 -7.337 14.720 1.00 40.19 197 CYS A CA 1
ATOM 1550 C C . CYS A 1 197 ? 13.961 -6.397 15.891 1.00 40.19 197 CYS A C 1
ATOM 1552 O O . CYS A 1 197 ? 15.096 -5.956 16.019 1.00 40.19 197 CYS A O 1
ATOM 1554 N N . GLN A 1 198 ? 12.972 -6.244 16.786 1.00 37.72 198 GLN A N 1
ATOM 1555 C CA . GLN A 1 198 ? 12.917 -5.467 18.041 1.00 37.72 198 GLN A CA 1
ATOM 1556 C C . GLN A 1 198 ? 12.530 -3.990 17.913 1.00 37.72 198 GLN A C 1
ATOM 1558 O O . GLN A 1 198 ? 13.225 -3.103 18.404 1.00 37.72 198 GLN A O 1
ATOM 1563 N N . PHE A 1 199 ? 11.358 -3.732 17.323 1.00 39.81 199 PHE A N 1
ATOM 1564 C CA . PHE A 1 199 ? 10.728 -2.418 17.415 1.00 39.81 199 PHE A CA 1
ATOM 1565 C C . PHE A 1 199 ? 9.256 -2.529 17.820 1.00 39.81 199 PHE A C 1
ATOM 1567 O O . PHE A 1 199 ? 8.518 -3.342 17.268 1.00 39.81 199 PHE A O 1
ATOM 1574 N N . THR A 1 200 ? 8.824 -1.685 18.755 1.00 36.09 200 THR A N 1
ATOM 1575 C CA . THR A 1 200 ? 7.408 -1.458 19.068 1.00 36.09 200 THR A CA 1
ATOM 1576 C C . THR A 1 200 ? 6.919 -0.297 18.216 1.00 36.09 200 THR A C 1
ATOM 1578 O O . THR A 1 200 ? 7.398 0.820 18.399 1.00 36.09 200 THR A O 1
ATOM 1581 N N . ILE A 1 201 ? 5.977 -0.524 17.297 1.00 41.34 201 ILE A N 1
ATOM 1582 C CA . ILE A 1 201 ? 5.349 0.559 16.526 1.00 41.34 201 ILE A CA 1
ATOM 1583 C C . ILE A 1 201 ? 4.343 1.284 17.417 1.00 41.34 201 ILE A C 1
ATOM 1585 O O . ILE A 1 201 ? 3.344 0.721 17.852 1.00 41.34 201 ILE A O 1
ATOM 1589 N N . ARG A 1 202 ? 4.629 2.551 17.691 1.00 36.34 202 ARG A N 1
ATOM 1590 C CA . ARG A 1 202 ? 3.773 3.509 18.375 1.00 36.34 202 ARG A CA 1
ATOM 1591 C C . ARG A 1 202 ? 3.344 4.557 17.360 1.00 36.34 202 ARG A C 1
ATOM 1593 O O . ARG A 1 202 ? 4.105 5.435 16.966 1.00 36.34 202 ARG A O 1
ATOM 1600 N N . ILE A 1 203 ? 2.101 4.471 16.924 1.00 42.50 203 ILE A N 1
ATOM 1601 C CA . ILE A 1 203 ? 1.524 5.511 16.082 1.00 42.50 203 ILE A CA 1
ATOM 1602 C C . ILE A 1 203 ? 1.132 6.685 16.963 1.00 42.50 203 ILE A C 1
ATOM 1604 O O . ILE A 1 203 ? 0.369 6.546 17.919 1.00 42.50 203 ILE A O 1
ATOM 1608 N N . ARG A 1 204 ? 1.712 7.843 16.661 1.00 36.28 204 ARG A N 1
ATOM 1609 C CA . ARG A 1 204 ? 1.326 9.120 17.243 1.00 36.28 204 ARG A CA 1
ATOM 1610 C C . ARG A 1 204 ? 0.584 9.895 16.175 1.00 36.28 204 ARG A C 1
ATOM 1612 O O . ARG A 1 204 ? 1.173 10.289 15.175 1.00 36.28 204 ARG A O 1
ATOM 1619 N N . TYR A 1 205 ? -0.698 10.136 16.397 1.00 37.12 205 TYR A N 1
ATOM 1620 C CA . TYR A 1 205 ? -1.423 11.109 15.596 1.00 37.12 205 TYR A CA 1
ATOM 1621 C C . TYR A 1 205 ? -0.846 12.493 15.899 1.00 37.12 205 TYR A C 1
ATOM 1623 O O . TYR A 1 205 ? -0.889 12.958 17.039 1.00 37.12 205 TYR A O 1
ATOM 1631 N N . GLY A 1 206 ? -0.229 13.114 14.895 1.00 36.50 206 GLY A N 1
ATOM 1632 C CA . GLY A 1 206 ? 0.272 14.475 15.010 1.00 36.50 206 GLY A CA 1
ATOM 1633 C C . GLY A 1 206 ? -0.897 15.452 14.962 1.00 36.50 206 GLY A C 1
ATOM 1634 O O . GLY A 1 206 ? -1.673 15.437 14.010 1.00 36.50 206 GLY A O 1
ATOM 1635 N N . VAL A 1 207 ? -1.018 16.321 15.963 1.00 33.81 207 VAL A N 1
ATOM 1636 C CA . VAL A 1 207 ? -1.794 17.558 15.823 1.00 33.81 207 VAL A CA 1
ATOM 1637 C C . VAL A 1 207 ? -0.903 18.504 15.016 1.00 33.81 207 VAL A C 1
ATOM 1639 O O . VAL A 1 207 ? 0.189 18.849 15.468 1.00 33.81 207 VAL A O 1
ATOM 1642 N N . SER A 1 208 ? -1.285 18.843 13.784 1.00 32.94 208 SER A N 1
ATOM 1643 C CA . SER A 1 208 ? -0.487 19.714 12.917 1.00 32.94 208 SER A CA 1
ATOM 1644 C C . SER A 1 208 ? -0.423 21.129 13.499 1.00 32.94 208 SER A C 1
ATOM 1646 O O . SER A 1 208 ? -1.364 21.904 13.369 1.00 32.94 208 SER A O 1
ATOM 1648 N N . GLY A 1 209 ? 0.699 21.470 14.127 1.00 34.06 209 GLY A N 1
ATOM 1649 C CA . GLY A 1 209 ? 1.134 22.848 14.327 1.00 34.06 209 GLY A CA 1
ATOM 1650 C C . GLY A 1 209 ? 2.286 23.137 13.371 1.00 34.06 209 GLY A C 1
ATOM 1651 O O . GLY A 1 209 ? 3.435 22.846 13.693 1.00 34.06 209 GLY A O 1
ATOM 1652 N N . SER A 1 210 ? 1.996 23.671 12.185 1.00 30.77 210 SER A N 1
ATOM 1653 C CA . SER A 1 210 ? 3.016 24.123 11.234 1.00 30.77 210 SER A CA 1
ATOM 1654 C C . SER A 1 210 ? 3.205 25.634 11.355 1.00 30.77 210 SER A C 1
ATOM 1656 O O . SER A 1 210 ? 2.431 26.424 10.822 1.00 30.77 210 SER A O 1
ATOM 1658 N N . ILE A 1 211 ? 4.260 26.017 12.072 1.00 32.59 211 ILE A N 1
ATOM 1659 C CA . ILE A 1 211 ? 4.891 27.338 12.022 1.00 32.59 211 ILE A CA 1
ATOM 1660 C C . ILE A 1 211 ? 5.918 27.301 10.889 1.00 32.59 211 ILE A C 1
ATOM 1662 O O . ILE A 1 211 ? 6.785 26.427 10.899 1.00 32.59 211 ILE A O 1
ATOM 1666 N N . ASN A 1 212 ? 5.898 28.281 9.982 1.00 25.75 212 ASN A N 1
ATOM 1667 C CA . ASN A 1 212 ? 7.141 28.910 9.537 1.00 25.75 212 ASN A CA 1
ATOM 1668 C C . ASN A 1 212 ? 6.915 30.293 8.908 1.00 25.75 212 ASN A C 1
ATOM 1670 O O . ASN A 1 212 ? 6.369 30.392 7.818 1.00 25.75 212 ASN A O 1
ATOM 1674 N N . ARG A 1 213 ? 7.440 31.270 9.662 1.00 31.70 213 ARG A N 1
ATOM 1675 C CA . ARG A 1 213 ? 7.977 32.606 9.344 1.00 31.70 213 ARG A CA 1
ATOM 1676 C C . ARG A 1 213 ? 7.136 33.578 8.529 1.00 31.70 213 ARG A C 1
ATOM 1678 O O . ARG A 1 213 ? 7.045 33.410 7.299 1.00 31.70 213 ARG A O 1
#

pLDDT: mean 74.93, std 21.3, range [25.75, 96.56]

Radius of gyration: 19.5 Å; chains: 1; bounding box: 47×55×53 Å

Sequence (213 aa):
MMEKADNTIPSREELAAYIKESAVSVTNSYEQSPVVLMVDDAIIGTLGNFSASIGKAKSKKTFNVSAIVASALSGNTVLHYRSMFPEDKQKILYIDTEQGQHHCQQVLKRILRLAELPDDEKPDNLLMLSLRKFAPKIRMLIVEEAIGTIPDLGLVIIDGIRDFLRIKQSRQENIMCDIHVLPSFRDLYHLMFSSECQFTIRIRYGVSGSINR